Protein AF-A0A1M2W7U7-F1 (afdb_monomer_lite)

Foldseek 3Di:
DPDDDPPPPDQDPVRVVVVVVVVVLVVVLVVLVVVLVVLVCQCCDPVHVNQPFVLVLVLLLLVLLLVVLVVCCVVPVVPNFFPDAADPVCLVVPQLVVLLVVLVVVLVVSVCCVVPPPVVVVVVVVVVVVVVVCVVVPDPDDPVVVVVVVVVVVVVVVVVVVVVVVVQVPSPNRNVALSSSSNSRSVSSSVSSVVSSCVPVPVVCNCPDPCNPDPVSVVVSVCSSNVSSVSVSVSSNSVD

Structure (mmCIF, N/CA/C/O backbone):
data_AF-A0A1M2W7U7-F1
#
_entry.id   AF-A0A1M2W7U7-F1
#
loop_
_atom_site.group_PDB
_atom_site.id
_atom_site.type_symbol
_atom_site.label_atom_id
_atom_site.label_alt_id
_atom_site.label_comp_id
_atom_site.label_asym_id
_atom_site.label_entity_id
_atom_site.label_seq_id
_atom_site.pdbx_PDB_ins_code
_atom_site.Cartn_x
_atom_site.Cartn_y
_atom_site.Cartn_z
_atom_site.occupancy
_atom_site.B_iso_or_equiv
_atom_site.auth_seq_id
_atom_site.auth_comp_id
_atom_site.auth_asym_id
_atom_site.auth_atom_id
_atom_site.pdbx_PDB_model_num
ATOM 1 N N . MET A 1 1 ? 43.246 34.350 1.076 1.00 44.69 1 MET A N 1
ATOM 2 C CA . MET A 1 1 ? 42.164 35.138 0.454 1.00 44.69 1 MET A CA 1
ATOM 3 C C . MET A 1 1 ? 41.636 34.295 -0.693 1.00 44.69 1 MET A C 1
ATOM 5 O O . MET A 1 1 ? 41.884 34.607 -1.843 1.00 44.69 1 MET A O 1
ATOM 9 N N . ASP A 1 2 ? 41.041 33.159 -0.329 1.00 46.25 2 ASP A N 1
ATOM 10 C CA . ASP A 1 2 ? 40.578 32.088 -1.234 1.00 46.25 2 ASP A CA 1
ATOM 11 C C . ASP A 1 2 ? 39.055 31.902 -1.066 1.00 46.25 2 ASP A C 1
ATOM 13 O O . ASP A 1 2 ? 38.482 30.840 -1.284 1.00 46.25 2 ASP A O 1
ATOM 17 N N . ASP A 1 3 ? 38.407 32.980 -0.623 1.00 54.56 3 ASP A N 1
ATOM 18 C CA . ASP A 1 3 ? 36.970 33.112 -0.480 1.00 54.56 3 ASP A CA 1
ATOM 19 C C . ASP A 1 3 ? 36.504 34.049 -1.588 1.00 54.56 3 ASP A C 1
ATOM 21 O O . ASP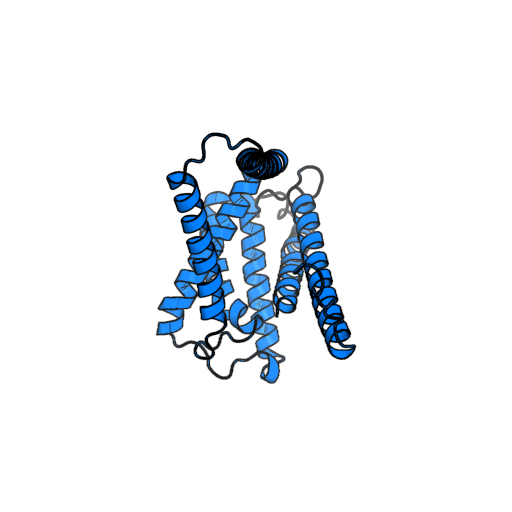 A 1 3 ? 36.860 35.225 -1.546 1.00 54.56 3 ASP A O 1
ATOM 25 N N . LEU A 1 4 ? 35.741 33.519 -2.553 1.00 55.00 4 LEU A N 1
ATOM 26 C CA . LEU A 1 4 ? 34.780 34.193 -3.454 1.00 55.00 4 LEU A CA 1
ATOM 27 C C . LEU A 1 4 ? 34.898 33.697 -4.899 1.00 55.00 4 LEU A C 1
ATOM 29 O O . LEU A 1 4 ? 35.350 34.425 -5.767 1.00 55.00 4 LEU A O 1
ATOM 33 N N . GLU A 1 5 ? 34.400 32.492 -5.175 1.00 49.75 5 GLU A N 1
ATOM 34 C CA . GLU A 1 5 ? 33.677 32.228 -6.431 1.00 49.75 5 GLU A CA 1
ATOM 35 C C . GLU A 1 5 ? 32.867 30.928 -6.320 1.00 49.75 5 GLU A C 1
ATOM 37 O O . GLU A 1 5 ? 33.002 29.975 -7.082 1.00 49.75 5 GLU A O 1
ATOM 42 N N . HIS A 1 6 ? 31.948 30.886 -5.349 1.00 52.34 6 HIS A N 1
ATOM 43 C CA . HIS A 1 6 ? 30.763 30.042 -5.503 1.00 52.34 6 HIS A CA 1
ATOM 44 C C . HIS A 1 6 ? 29.913 30.668 -6.615 1.00 52.34 6 HIS A C 1
ATOM 46 O O . HIS A 1 6 ? 28.976 31.420 -6.345 1.00 52.34 6 HIS A O 1
ATOM 52 N N . ALA A 1 7 ? 30.294 30.431 -7.872 1.00 54.41 7 ALA A N 1
ATOM 53 C CA . ALA A 1 7 ? 29.552 30.887 -9.034 1.00 54.41 7 ALA A CA 1
ATOM 54 C C . ALA A 1 7 ? 28.114 30.369 -8.914 1.00 54.41 7 ALA A C 1
ATOM 56 O O . ALA A 1 7 ? 27.855 29.166 -8.979 1.00 54.41 7 ALA A O 1
ATOM 57 N N . VAL A 1 8 ? 27.178 31.286 -8.668 1.00 55.00 8 VAL A N 1
ATOM 58 C CA . VAL A 1 8 ? 25.753 30.983 -8.559 1.00 55.00 8 VAL A CA 1
ATOM 59 C C . VAL A 1 8 ? 25.329 30.349 -9.878 1.00 55.00 8 VAL A C 1
ATOM 61 O O . VAL A 1 8 ? 25.245 31.023 -10.902 1.00 55.00 8 VAL A O 1
ATOM 64 N N . HIS A 1 9 ? 25.092 29.038 -9.871 1.00 73.88 9 HIS A N 1
ATOM 65 C CA . HIS A 1 9 ? 24.635 28.317 -11.051 1.00 73.88 9 HIS A CA 1
ATOM 66 C C . HIS A 1 9 ? 23.220 28.792 -11.414 1.00 73.88 9 HIS A C 1
ATOM 68 O O . HIS A 1 9 ? 22.218 28.333 -10.855 1.00 73.88 9 HIS A O 1
ATOM 74 N N . ILE A 1 10 ? 23.117 29.735 -12.352 1.00 69.88 10 ILE A N 1
ATOM 75 C CA . ILE A 1 10 ? 21.832 30.226 -12.850 1.00 69.88 10 ILE A CA 1
ATOM 76 C C . ILE A 1 10 ? 21.278 29.193 -13.833 1.00 69.88 10 ILE A C 1
ATOM 78 O O . ILE A 1 10 ? 21.700 29.121 -14.984 1.00 69.88 10 ILE A O 1
ATOM 82 N N . ALA A 1 11 ? 20.311 28.393 -13.372 1.00 70.56 11 ALA A N 1
ATOM 83 C CA . ALA A 1 11 ? 19.656 27.380 -14.198 1.00 70.56 11 ALA A CA 1
ATOM 84 C C . ALA A 1 11 ? 19.085 27.990 -15.493 1.00 70.56 11 ALA A C 1
ATOM 86 O O . ALA A 1 11 ? 18.389 29.016 -15.461 1.00 70.56 11 ALA A O 1
ATOM 87 N N . SER A 1 12 ? 19.347 27.337 -16.628 1.00 82.44 12 SER A N 1
ATOM 88 C CA . SER A 1 12 ? 18.854 27.779 -17.941 1.00 82.44 12 SER A CA 1
ATOM 89 C C . SER A 1 12 ? 17.316 27.759 -18.005 1.00 82.44 12 SER A C 1
ATOM 91 O O . SER A 1 12 ? 16.659 27.056 -17.239 1.00 82.44 12 SER A O 1
ATOM 93 N N . LEU A 1 13 ? 16.694 28.497 -18.934 1.00 78.62 13 LEU A N 1
ATOM 94 C CA . LEU A 1 13 ? 15.225 28.500 -19.094 1.00 78.62 13 LEU A CA 1
ATOM 95 C C . LEU A 1 13 ? 14.649 27.097 -19.356 1.00 78.62 13 LEU A C 1
ATOM 97 O O . LEU A 1 13 ? 13.592 26.750 -18.827 1.00 78.62 13 LEU A O 1
ATOM 101 N N . ALA A 1 14 ? 15.356 26.272 -20.132 1.00 80.81 14 ALA A N 1
ATOM 102 C CA . ALA A 1 14 ? 14.969 24.887 -20.393 1.00 80.81 14 ALA A CA 1
ATOM 103 C C . ALA A 1 14 ? 15.037 24.025 -19.122 1.00 80.81 14 ALA A C 1
ATOM 105 O O . ALA A 1 14 ? 14.162 23.194 -18.873 1.00 80.81 14 ALA A O 1
ATOM 106 N N . GLU A 1 15 ? 16.048 24.259 -18.291 1.00 72.38 15 GLU A N 1
ATOM 107 C CA . GLU A 1 15 ? 16.248 23.567 -17.025 1.00 72.38 15 GLU A CA 1
ATOM 108 C C . GLU A 1 15 ? 15.221 24.002 -15.977 1.00 72.38 15 GLU A C 1
ATOM 110 O O . GLU A 1 15 ? 14.587 23.150 -15.363 1.00 72.38 15 GLU A O 1
ATOM 115 N N . LYS A 1 16 ? 14.926 25.304 -15.871 1.00 73.56 16 LYS A N 1
ATOM 116 C CA . LYS A 1 16 ? 13.822 25.836 -15.055 1.00 73.56 16 LYS A CA 1
ATOM 117 C C . LYS A 1 16 ? 12.477 25.250 -15.474 1.00 73.56 16 LYS A C 1
ATOM 119 O O . LYS A 1 16 ? 11.717 24.821 -14.614 1.00 73.56 16 LYS A O 1
ATOM 124 N N . LYS A 1 17 ? 12.195 25.163 -16.780 1.00 74.44 17 LYS A N 1
ATOM 125 C CA . LYS A 1 17 ? 10.965 24.545 -17.300 1.00 74.44 17 LYS A CA 1
ATOM 126 C C . LYS A 1 17 ? 10.893 23.060 -16.933 1.00 74.44 17 LYS A C 1
ATOM 128 O O . LYS A 1 17 ? 9.859 22.607 -16.455 1.00 74.44 17 LYS A O 1
ATOM 133 N N . ARG A 1 18 ? 11.988 22.309 -17.090 1.00 73.50 18 ARG A N 1
ATOM 134 C CA . ARG A 1 18 ? 12.065 20.890 -16.698 1.00 73.50 18 ARG A CA 1
ATOM 135 C C . ARG A 1 18 ? 11.867 20.701 -15.190 1.00 73.50 18 ARG A C 1
ATOM 137 O O . ARG A 1 18 ? 11.102 19.831 -14.788 1.00 73.50 18 ARG A O 1
ATOM 144 N N . LEU A 1 19 ? 12.530 21.512 -14.367 1.00 69.00 19 LEU A N 1
ATOM 145 C CA . LEU A 1 19 ? 12.411 21.485 -12.907 1.00 69.00 19 LEU A CA 1
ATOM 146 C C . LEU A 1 19 ? 11.000 21.858 -12.452 1.00 69.00 19 LEU A C 1
ATOM 148 O O . LEU A 1 19 ? 10.466 21.210 -11.560 1.00 69.00 19 LEU A O 1
ATOM 152 N N . TRP A 1 20 ? 10.374 22.847 -13.092 1.00 72.75 20 TRP A N 1
ATOM 153 C CA . TRP A 1 20 ? 8.998 23.245 -12.806 1.00 72.75 20 TRP A CA 1
ATOM 154 C C . TRP A 1 20 ? 8.011 22.118 -13.114 1.00 72.75 20 TRP A C 1
ATOM 156 O O . TRP A 1 20 ? 7.211 21.775 -12.253 1.00 72.75 20 TRP A O 1
ATOM 166 N N . TRP A 1 21 ? 8.122 21.469 -14.280 1.00 71.38 21 TRP A N 1
ATOM 167 C CA . TRP A 1 21 ? 7.291 20.306 -14.616 1.00 71.38 21 TRP A CA 1
ATOM 168 C C . TRP A 1 21 ? 7.512 19.133 -13.662 1.00 71.38 21 TRP A C 1
ATOM 170 O O . TRP A 1 21 ? 6.546 18.525 -13.212 1.00 71.38 21 TRP A O 1
ATOM 180 N N . ARG A 1 22 ? 8.767 18.852 -13.292 1.00 64.06 22 ARG A N 1
ATOM 181 C CA . ARG A 1 22 ? 9.095 17.827 -12.293 1.00 64.06 22 ARG A CA 1
ATOM 182 C C . ARG A 1 22 ? 8.476 18.148 -10.930 1.00 64.06 22 ARG A C 1
ATOM 184 O O . ARG A 1 22 ? 7.887 17.275 -10.309 1.00 64.06 22 ARG A O 1
ATOM 191 N N . ASN A 1 23 ? 8.574 19.394 -10.473 1.00 59.38 23 ASN A N 1
ATOM 192 C CA . ASN A 1 23 ? 8.025 19.821 -9.186 1.00 59.38 23 ASN A CA 1
ATOM 193 C C . ASN A 1 23 ? 6.489 19.867 -9.200 1.00 59.38 23 ASN A C 1
ATOM 195 O O . ASN A 1 23 ? 5.863 19.520 -8.206 1.00 59.38 23 ASN A O 1
ATOM 199 N N . ALA A 1 24 ? 5.873 20.243 -10.322 1.00 67.75 24 ALA A N 1
ATOM 200 C CA . ALA A 1 24 ? 4.428 20.167 -10.509 1.00 67.75 24 ALA A CA 1
ATOM 201 C C . ALA A 1 24 ? 3.930 18.713 -10.445 1.00 67.75 24 ALA A C 1
ATOM 203 O O . ALA A 1 24 ? 2.917 18.447 -9.801 1.00 67.75 24 ALA A O 1
ATOM 204 N N . LEU A 1 25 ? 4.674 17.769 -11.033 1.00 65.56 25 LEU A N 1
ATOM 205 C CA . LEU A 1 25 ? 4.392 16.333 -10.946 1.00 65.56 25 LEU A CA 1
ATOM 206 C C . LEU A 1 25 ? 4.502 15.823 -9.498 1.00 65.56 25 LEU A C 1
ATOM 208 O O . LEU A 1 25 ? 3.596 15.157 -9.008 1.00 65.56 25 LEU A O 1
ATOM 212 N N . ILE A 1 26 ? 5.564 16.213 -8.783 1.00 63.94 26 ILE A N 1
ATOM 213 C CA . ILE A 1 26 ? 5.756 15.889 -7.359 1.00 63.94 26 ILE A CA 1
ATOM 214 C C . ILE A 1 26 ? 4.617 16.463 -6.502 1.00 63.94 26 ILE A C 1
ATOM 216 O O . ILE A 1 26 ? 4.073 15.767 -5.652 1.00 63.94 26 ILE A O 1
ATOM 220 N N . ASN A 1 27 ? 4.189 17.702 -6.744 1.00 62.62 27 ASN A N 1
ATOM 221 C CA . ASN A 1 27 ? 3.055 18.290 -6.023 1.00 62.62 27 ASN A CA 1
ATOM 222 C C . ASN A 1 27 ? 1.725 17.586 -6.342 1.00 62.62 27 ASN A C 1
ATOM 224 O O . ASN A 1 27 ? 0.879 17.441 -5.461 1.00 62.62 27 ASN A O 1
ATOM 228 N N . CYS A 1 28 ? 1.548 17.102 -7.573 1.00 65.69 28 CYS A N 1
ATOM 229 C CA . CYS A 1 28 ? 0.397 16.284 -7.947 1.00 65.69 28 CYS A CA 1
ATOM 230 C C . CYS A 1 28 ? 0.401 14.930 -7.208 1.00 65.69 28 CYS A C 1
ATOM 232 O O . CYS A 1 28 ? -0.637 14.500 -6.708 1.00 65.69 28 CYS A O 1
ATOM 234 N N . LEU A 1 29 ? 1.574 14.311 -7.037 1.00 65.44 29 LEU A N 1
ATOM 235 C CA . LEU A 1 29 ? 1.753 13.104 -6.221 1.00 65.44 29 LEU A CA 1
ATOM 236 C C . LEU A 1 29 ? 1.372 13.335 -4.750 1.00 65.44 29 LEU A C 1
ATOM 238 O O . LEU A 1 29 ? 0.660 12.519 -4.159 1.00 65.44 29 LEU A O 1
ATOM 242 N N . PHE A 1 30 ? 1.786 14.467 -4.168 1.00 68.69 30 PHE A N 1
ATOM 243 C CA . PHE A 1 30 ? 1.415 14.832 -2.796 1.00 68.69 30 PHE A CA 1
ATOM 244 C C . PHE A 1 30 ? -0.096 14.997 -2.622 1.00 68.69 30 PHE A C 1
ATOM 246 O O . PHE A 1 30 ? -0.633 14.573 -1.602 1.00 68.69 30 PHE A O 1
ATOM 253 N N . PHE A 1 31 ? -0.799 15.535 -3.620 1.00 74.62 31 PHE A N 1
ATOM 254 C CA . PHE A 1 31 ? -2.254 15.677 -3.571 1.00 74.62 31 PHE A CA 1
ATOM 255 C C . PHE A 1 31 ? -2.969 14.324 -3.415 1.00 74.62 31 PHE A C 1
ATOM 257 O O . PHE A 1 31 ? -3.817 14.177 -2.531 1.00 74.62 31 PHE A O 1
ATOM 264 N N . PHE A 1 32 ? -2.591 13.307 -4.201 1.00 73.62 32 PHE A N 1
ATOM 265 C CA . PHE A 1 32 ? -3.160 11.959 -4.066 1.00 73.62 32 PHE A CA 1
ATOM 266 C C . PHE A 1 32 ? -2.811 11.315 -2.720 1.00 73.62 32 PHE A C 1
ATOM 268 O O . PHE A 1 32 ? -3.680 10.719 -2.081 1.00 73.62 32 PHE A O 1
ATOM 275 N N . ALA A 1 33 ? -1.576 11.491 -2.244 1.00 69.25 33 ALA A N 1
ATOM 276 C CA . ALA A 1 33 ? -1.154 10.992 -0.937 1.00 69.25 33 ALA A CA 1
ATOM 277 C C . ALA A 1 33 ? -1.940 11.639 0.222 1.00 69.25 33 ALA A C 1
ATOM 279 O O . ALA A 1 33 ? -2.344 10.953 1.168 1.00 69.25 33 ALA A O 1
ATOM 280 N N . THR A 1 34 ? -2.217 12.946 0.146 1.00 69.69 34 THR A N 1
ATOM 281 C CA . THR A 1 34 ? -3.051 13.655 1.126 1.00 69.69 34 THR A CA 1
ATOM 282 C C . THR A 1 34 ? -4.491 13.151 1.097 1.00 69.69 34 THR A C 1
ATOM 284 O O . THR A 1 34 ? -5.048 12.881 2.161 1.00 69.69 34 THR A O 1
ATOM 287 N N . LEU A 1 35 ? -5.083 12.951 -0.086 1.00 77.50 35 LEU A N 1
ATOM 288 C CA . LEU A 1 35 ? -6.437 12.400 -0.209 1.00 77.50 35 LEU A CA 1
ATOM 289 C C . LEU A 1 35 ? -6.548 10.998 0.397 1.00 77.50 35 LEU A C 1
ATOM 291 O O . LEU A 1 35 ? -7.481 10.737 1.153 1.00 77.50 35 LEU A O 1
ATOM 295 N N . ILE A 1 36 ? -5.578 10.119 0.128 1.00 79.69 36 ILE A N 1
ATOM 296 C CA . ILE A 1 36 ? -5.529 8.771 0.714 1.00 79.69 36 ILE A CA 1
ATOM 297 C C . ILE A 1 36 ? -5.403 8.847 2.242 1.00 79.69 36 ILE A C 1
ATOM 299 O O . ILE A 1 36 ? -6.072 8.102 2.954 1.00 79.69 36 ILE A O 1
ATOM 303 N N . SER A 1 37 ? -4.602 9.777 2.764 1.00 75.38 37 SER A N 1
ATOM 304 C CA . SER A 1 37 ? -4.429 9.959 4.212 1.00 75.38 37 SER A CA 1
ATOM 305 C C . SER A 1 37 ? -5.714 10.439 4.900 1.00 75.38 37 SER A C 1
ATOM 307 O O . SER A 1 37 ? -6.087 9.918 5.954 1.00 75.38 37 SER A O 1
ATOM 309 N N . VAL A 1 38 ? -6.422 11.397 4.293 1.00 77.94 38 VAL A N 1
ATOM 310 C CA . VAL A 1 38 ? -7.727 11.878 4.779 1.00 77.94 38 VAL A CA 1
ATOM 311 C C . VAL A 1 38 ? -8.771 10.765 4.705 1.00 77.94 38 VAL A C 1
ATOM 313 O O . VAL A 1 38 ? -9.488 10.542 5.681 1.00 77.94 38 VAL A O 1
ATOM 316 N N . TYR A 1 39 ? -8.810 10.025 3.593 1.00 86.31 39 TYR A N 1
ATOM 317 C CA . TYR A 1 39 ? -9.675 8.859 3.431 1.00 86.31 39 TYR A CA 1
ATOM 318 C C . TYR A 1 39 ? -9.422 7.819 4.524 1.00 86.31 39 TYR A C 1
ATOM 320 O O . TYR A 1 39 ? -10.372 7.405 5.176 1.00 86.31 39 TYR A O 1
ATOM 328 N N . ASN A 1 40 ? -8.168 7.441 4.785 1.00 81.19 40 ASN A N 1
ATOM 329 C CA . ASN A 1 40 ? -7.841 6.444 5.807 1.00 81.19 40 ASN A CA 1
ATOM 330 C C . ASN A 1 40 ? -8.352 6.878 7.186 1.00 81.19 40 ASN A C 1
ATOM 332 O O . ASN A 1 40 ? -8.982 6.092 7.894 1.00 81.19 40 ASN A O 1
ATOM 336 N N . LYS A 1 41 ? -8.146 8.148 7.557 1.00 77.31 41 LYS A N 1
ATOM 337 C CA . LYS A 1 41 ? -8.656 8.677 8.828 1.00 77.31 41 LYS A CA 1
ATOM 338 C C . LYS A 1 41 ? -10.184 8.618 8.892 1.00 77.31 41 LYS A C 1
ATOM 340 O O . LYS A 1 41 ? -10.726 8.215 9.914 1.00 77.31 41 LYS A O 1
ATOM 345 N N . TRP A 1 42 ? -10.871 8.992 7.816 1.00 86.31 42 TRP A N 1
ATOM 346 C CA . TRP A 1 42 ? -12.333 8.974 7.744 1.00 86.31 42 TRP A CA 1
ATOM 347 C C . TRP A 1 42 ? -12.916 7.546 7.730 1.00 86.31 42 TRP A C 1
ATOM 349 O O . TRP A 1 42 ? -13.888 7.264 8.427 1.00 86.31 42 TRP A O 1
ATOM 359 N N . MET A 1 43 ? -12.294 6.631 6.983 1.00 88.25 43 MET A N 1
ATOM 360 C CA . MET A 1 43 ? -12.713 5.238 6.808 1.00 88.25 43 MET A CA 1
ATOM 361 C C . MET A 1 43 ? -12.635 4.452 8.119 1.00 88.25 43 MET A C 1
ATOM 363 O O . MET A 1 43 ? -13.540 3.682 8.434 1.00 88.25 43 MET A O 1
ATOM 367 N N . PHE A 1 44 ? -11.558 4.649 8.884 1.00 85.31 44 PHE A N 1
ATOM 368 C CA . PHE A 1 44 ? -11.255 3.847 10.072 1.00 85.31 44 PHE A CA 1
ATOM 369 C C . PHE A 1 44 ? -11.652 4.518 11.396 1.00 85.31 44 PHE A C 1
ATOM 371 O O . PHE A 1 44 ? -11.667 3.856 12.431 1.00 85.31 44 PHE A O 1
ATOM 378 N N . SER A 1 45 ? -11.982 5.815 11.396 1.00 79.31 45 SER A N 1
ATOM 379 C CA . SER A 1 45 ? -12.415 6.517 12.611 1.00 79.31 45 SER A CA 1
ATOM 380 C C . SER A 1 45 ? -13.825 6.083 13.038 1.00 79.31 45 SER A C 1
ATOM 382 O O . SER A 1 45 ? -14.743 6.170 12.218 1.00 79.31 45 SER A O 1
ATOM 384 N N . PRO A 1 46 ? -14.038 5.703 14.317 1.00 79.81 46 PRO A N 1
ATOM 385 C CA . PRO A 1 46 ? -15.367 5.398 14.857 1.00 79.81 46 PRO A CA 1
ATOM 386 C C . PRO A 1 46 ? -16.353 6.573 14.803 1.00 79.81 46 PRO A C 1
ATOM 388 O O . PRO A 1 46 ? -17.557 6.357 14.818 1.00 79.81 46 PRO A O 1
ATOM 391 N N . GLU A 1 47 ? -15.850 7.810 14.740 1.00 80.38 47 GLU A N 1
ATOM 392 C CA . GLU A 1 47 ? -16.667 9.031 14.648 1.00 80.38 47 GLU A CA 1
ATOM 393 C C . GLU A 1 47 ? -17.197 9.286 13.227 1.00 80.38 47 GLU A C 1
ATOM 395 O O . GLU A 1 47 ? -18.023 10.172 13.022 1.00 80.38 47 GLU A O 1
ATOM 400 N N . HIS A 1 48 ? -16.703 8.537 12.238 1.00 86.12 48 HIS A N 1
ATOM 401 C CA . HIS A 1 48 ? -17.037 8.694 10.826 1.00 86.12 48 HIS A CA 1
ATOM 402 C C . HIS A 1 48 ? -17.570 7.375 10.259 1.00 86.12 48 HIS A C 1
ATOM 404 O O . HIS A 1 48 ? -18.661 6.947 10.628 1.00 86.12 48 HIS A O 1
ATOM 410 N N . TYR A 1 49 ? -16.842 6.730 9.340 1.00 89.69 49 TYR A N 1
ATOM 411 C CA . TYR A 1 49 ? -17.308 5.487 8.731 1.00 89.69 49 TYR A CA 1
ATOM 412 C C . TYR A 1 49 ? -17.066 4.267 9.624 1.00 89.69 49 TYR A C 1
ATOM 414 O O . TYR A 1 49 ? -17.886 3.356 9.651 1.00 89.69 49 TYR A O 1
ATOM 422 N N . GLY A 1 50 ? -15.965 4.253 10.379 1.00 86.00 50 GLY A N 1
ATOM 423 C CA . GLY A 1 50 ? -15.707 3.253 11.417 1.00 86.00 50 GLY A CA 1
ATOM 424 C C . GLY A 1 50 ? -15.536 1.817 10.920 1.00 86.00 50 GLY A C 1
ATOM 425 O O . GLY A 1 50 ? -15.818 0.881 11.669 1.00 86.00 50 GLY A O 1
ATOM 426 N N . PHE A 1 51 ? -15.089 1.603 9.680 1.00 89.56 51 PHE A N 1
ATOM 427 C CA . PHE A 1 51 ? -14.853 0.254 9.168 1.00 89.56 51 PHE A CA 1
ATOM 428 C C . PHE A 1 51 ? -13.665 -0.389 9.909 1.00 89.56 51 PHE A C 1
ATOM 430 O O . PHE A 1 51 ? -12.569 0.154 9.882 1.00 89.56 51 PHE A O 1
ATOM 437 N N . PRO A 1 52 ? -13.804 -1.546 10.573 1.00 85.56 52 PRO A N 1
ATOM 438 C CA . PRO A 1 52 ? -12.812 -1.996 11.559 1.00 85.56 52 PRO A CA 1
ATOM 439 C C . PRO A 1 52 ? -11.604 -2.759 10.977 1.00 85.56 52 PRO A C 1
ATOM 441 O O . PRO A 1 52 ? -10.738 -3.211 11.739 1.00 85.56 52 PRO A O 1
ATOM 444 N N . SER A 1 53 ? -11.542 -2.937 9.653 1.00 89.62 53 SER A N 1
ATOM 445 C CA . SER A 1 53 ? -10.689 -3.947 9.002 1.00 89.62 53 SER A CA 1
ATOM 446 C C . SER A 1 53 ? -9.755 -3.353 7.937 1.00 89.62 53 SER A C 1
ATOM 448 O O . SER A 1 53 ? -9.994 -3.515 6.740 1.00 89.62 53 SER A O 1
ATOM 450 N N . PRO A 1 54 ? -8.684 -2.643 8.340 1.00 86.62 54 PRO A N 1
ATOM 451 C CA . PRO A 1 54 ? -7.782 -1.949 7.418 1.00 86.62 54 PRO A CA 1
ATOM 452 C C . PRO A 1 54 ? -6.981 -2.878 6.495 1.00 86.62 54 PRO A C 1
ATOM 454 O O . PRO A 1 54 ? -6.676 -2.498 5.361 1.00 86.62 54 PRO A O 1
ATOM 457 N N . LEU A 1 55 ? -6.670 -4.110 6.918 1.00 88.62 55 LEU A N 1
ATOM 458 C CA . LEU A 1 55 ? -5.964 -5.073 6.062 1.00 88.62 55 LEU A CA 1
ATOM 459 C C . LEU A 1 55 ? -6.886 -5.597 4.965 1.00 88.62 55 LEU A C 1
ATOM 461 O O . LEU A 1 55 ? -6.452 -5.772 3.827 1.00 88.62 55 LEU A O 1
ATOM 465 N N . PHE A 1 56 ? -8.166 -5.785 5.286 1.00 91.56 56 PHE A N 1
ATOM 466 C CA . PHE A 1 56 ? -9.193 -6.129 4.311 1.00 91.56 56 PHE A CA 1
ATOM 467 C C . PHE A 1 56 ? -9.338 -5.032 3.254 1.00 91.56 56 PHE A C 1
ATOM 469 O O . PHE A 1 56 ? -9.241 -5.324 2.065 1.00 91.56 56 PHE A O 1
ATOM 476 N N . VAL A 1 57 ? -9.466 -3.766 3.674 1.00 92.06 57 VAL A N 1
ATOM 477 C CA . VAL A 1 57 ? -9.503 -2.615 2.750 1.00 92.06 57 VAL A CA 1
ATOM 478 C C . VAL A 1 57 ? -8.287 -2.627 1.820 1.00 92.06 57 VAL A C 1
ATOM 480 O O . VAL A 1 57 ? -8.424 -2.575 0.599 1.00 92.06 57 VAL A O 1
ATOM 483 N N . THR A 1 58 ? -7.091 -2.781 2.388 1.00 89.94 58 THR A N 1
ATOM 484 C CA . THR A 1 58 ? -5.843 -2.781 1.615 1.00 89.94 58 THR A CA 1
ATOM 485 C C . THR A 1 58 ? -5.743 -3.969 0.654 1.00 89.94 58 THR A C 1
ATOM 487 O O . THR A 1 58 ? -5.237 -3.826 -0.458 1.00 89.94 58 THR A O 1
ATOM 490 N N . THR A 1 59 ? -6.283 -5.129 1.032 1.00 92.81 59 THR A N 1
ATOM 491 C CA . THR A 1 59 ? -6.383 -6.301 0.149 1.00 92.81 59 THR A CA 1
ATOM 492 C C . THR A 1 59 ? -7.247 -5.989 -1.072 1.00 92.81 59 THR A C 1
ATOM 494 O O . THR A 1 59 ? -6.838 -6.272 -2.198 1.00 92.81 59 THR A O 1
ATOM 497 N N . ILE A 1 60 ? -8.413 -5.361 -0.877 1.00 94.31 60 ILE A N 1
ATOM 498 C CA . ILE A 1 60 ? -9.287 -4.941 -1.983 1.00 94.31 60 ILE A CA 1
ATOM 499 C C . ILE A 1 60 ? -8.568 -3.942 -2.894 1.00 94.31 60 ILE A C 1
ATOM 501 O O . ILE A 1 60 ? -8.629 -4.086 -4.115 1.00 94.31 60 ILE A O 1
ATOM 505 N N . HIS A 1 61 ? -7.818 -2.989 -2.333 1.00 93.44 61 HIS A N 1
ATOM 506 C CA . HIS A 1 61 ? -7.040 -2.037 -3.129 1.00 93.44 61 HIS A CA 1
ATOM 507 C C . HIS A 1 61 ? -6.031 -2.730 -4.055 1.00 93.44 61 HIS A C 1
ATOM 509 O O . HIS A 1 61 ? -5.966 -2.372 -5.230 1.00 93.44 61 HIS A O 1
ATOM 515 N N . MET A 1 62 ? -5.312 -3.758 -3.582 1.00 93.38 62 MET A N 1
ATOM 516 C CA . MET A 1 62 ? -4.368 -4.508 -4.427 1.00 93.38 62 MET A CA 1
ATOM 517 C C . MET A 1 62 ? -5.063 -5.155 -5.631 1.00 93.38 62 MET A C 1
ATOM 519 O O . MET A 1 62 ? -4.541 -5.121 -6.746 1.00 93.38 62 MET A O 1
ATOM 523 N N . TRP A 1 63 ? -6.268 -5.696 -5.434 1.00 95.06 63 TRP A N 1
ATOM 524 C CA . TRP A 1 63 ? -7.058 -6.280 -6.519 1.00 95.06 63 TRP A CA 1
ATOM 525 C C . TRP A 1 63 ? -7.603 -5.228 -7.483 1.00 95.06 63 TRP A C 1
ATOM 527 O O . TRP A 1 63 ? -7.529 -5.422 -8.695 1.00 95.06 63 TRP A O 1
ATOM 537 N N . VAL A 1 64 ? -8.087 -4.091 -6.979 1.00 94.94 64 VAL A N 1
ATOM 538 C CA . VAL A 1 64 ? -8.514 -2.963 -7.822 1.00 94.94 64 VAL A CA 1
ATOM 539 C C . VAL A 1 64 ? -7.351 -2.472 -8.682 1.00 94.94 64 VAL A C 1
ATOM 541 O O . VAL A 1 64 ? -7.490 -2.340 -9.896 1.00 94.94 64 VAL A O 1
ATOM 544 N N . GLN A 1 65 ? -6.180 -2.277 -8.081 1.00 92.56 65 GLN A N 1
ATOM 545 C CA . GLN A 1 65 ? -4.968 -1.858 -8.778 1.00 92.56 65 GLN A CA 1
ATOM 546 C C . GLN A 1 65 ? -4.523 -2.876 -9.836 1.00 92.56 65 GLN A C 1
ATOM 548 O O . GLN A 1 65 ? -4.159 -2.482 -10.945 1.00 92.56 65 GLN A O 1
ATOM 553 N N . PHE A 1 66 ? -4.600 -4.176 -9.538 1.00 93.75 66 PHE A N 1
ATOM 554 C CA . PHE A 1 66 ? -4.344 -5.234 -10.514 1.00 93.75 66 PHE A CA 1
ATOM 555 C C . PHE A 1 66 ? -5.310 -5.164 -11.705 1.00 93.75 66 PHE A C 1
ATOM 557 O O . PHE A 1 66 ? -4.868 -5.207 -12.853 1.00 93.75 66 PHE A O 1
ATOM 564 N N . LEU A 1 67 ? -6.614 -5.024 -11.450 1.00 94.81 67 LEU A N 1
ATOM 565 C CA . LEU A 1 67 ? -7.637 -4.965 -12.496 1.00 94.81 67 LEU A CA 1
ATOM 566 C C . LEU A 1 67 ? -7.483 -3.721 -13.376 1.00 94.81 67 LEU A C 1
ATOM 568 O O . LEU A 1 67 ? -7.566 -3.825 -14.598 1.00 94.81 67 LEU A O 1
ATOM 572 N N . LEU A 1 68 ? -7.201 -2.561 -12.781 1.00 92.94 68 LEU A N 1
ATOM 573 C CA . LEU A 1 68 ? -6.932 -1.327 -13.522 1.00 92.94 68 LEU A CA 1
ATOM 574 C C . LEU A 1 68 ? -5.645 -1.433 -14.347 1.00 92.94 68 LEU A C 1
ATOM 576 O O . LEU A 1 68 ? -5.631 -1.038 -15.512 1.00 92.94 68 LEU A O 1
ATOM 580 N N . ALA A 1 69 ? -4.588 -2.032 -13.792 1.00 89.25 69 ALA A N 1
ATOM 581 C CA . ALA A 1 69 ? -3.350 -2.302 -14.519 1.00 89.25 69 ALA A CA 1
ATOM 582 C C . ALA A 1 69 ? -3.574 -3.263 -15.699 1.00 89.25 69 ALA A C 1
ATOM 584 O O . ALA A 1 69 ? -3.054 -3.039 -16.794 1.00 89.25 69 ALA A O 1
ATOM 585 N N . ALA A 1 70 ? -4.368 -4.318 -15.500 1.00 90.25 70 ALA A N 1
ATOM 586 C CA . ALA A 1 70 ? -4.744 -5.269 -16.541 1.00 90.25 70 ALA A CA 1
ATOM 587 C C . ALA A 1 70 ? -5.569 -4.598 -17.646 1.00 90.25 70 ALA A C 1
ATOM 589 O O . ALA A 1 70 ? -5.256 -4.758 -18.826 1.00 90.25 70 ALA A O 1
ATOM 590 N N . MET A 1 71 ? -6.574 -3.807 -17.261 1.00 91.62 71 MET A N 1
ATOM 591 C CA . MET A 1 71 ? -7.419 -3.046 -18.178 1.00 91.62 71 MET A CA 1
ATOM 592 C C . MET A 1 71 ? -6.579 -2.084 -19.015 1.00 91.62 71 MET A C 1
ATOM 594 O O . MET A 1 71 ? -6.671 -2.114 -20.236 1.00 91.62 71 MET A O 1
ATOM 598 N N . LEU A 1 72 ? -5.710 -1.292 -18.384 1.00 89.88 72 LEU A N 1
ATOM 599 C CA . LEU A 1 72 ? -4.862 -0.319 -19.071 1.00 89.88 72 LEU A CA 1
ATOM 600 C C . LEU A 1 72 ? -3.899 -0.989 -20.062 1.00 89.88 72 LEU A C 1
ATOM 602 O O . LEU A 1 72 ? -3.696 -0.500 -21.171 1.00 89.88 72 LEU A O 1
ATOM 606 N N . ARG A 1 73 ? -3.341 -2.149 -19.699 1.00 87.25 73 ARG A N 1
ATOM 607 C CA . ARG A 1 73 ? -2.492 -2.948 -20.597 1.00 87.25 73 ARG A CA 1
ATOM 608 C C . ARG A 1 73 ? -3.257 -3.567 -21.765 1.00 87.25 73 ARG A C 1
ATOM 610 O O . ARG A 1 73 ? -2.646 -3.829 -22.800 1.00 87.25 73 ARG A O 1
ATOM 617 N N . TYR A 1 74 ? -4.544 -3.853 -21.585 1.00 87.44 74 TYR A N 1
ATOM 618 C CA . TYR A 1 74 ? -5.403 -4.406 -22.628 1.00 87.44 74 TYR A CA 1
ATOM 619 C C . TYR A 1 74 ? -5.904 -3.321 -23.589 1.00 87.44 74 TYR A C 1
ATOM 621 O O . TYR A 1 74 ? -5.869 -3.528 -24.797 1.00 87.44 74 TYR A O 1
ATOM 629 N N . THR A 1 75 ? -6.325 -2.163 -23.071 1.00 89.56 75 THR A N 1
ATOM 630 C CA . THR A 1 75 ? -6.874 -1.057 -23.874 1.00 89.56 75 THR A CA 1
ATOM 631 C C . THR A 1 75 ? -5.798 -0.204 -24.541 1.00 89.56 75 THR A C 1
ATOM 633 O O . THR A 1 75 ? -6.044 0.352 -25.606 1.00 89.56 75 THR A O 1
ATOM 636 N N . MET A 1 76 ? -4.604 -0.106 -23.948 1.00 85.75 76 MET A N 1
ATOM 637 C CA . MET A 1 76 ? -3.480 0.682 -24.467 1.00 85.75 76 MET A CA 1
ATOM 638 C C . MET A 1 76 ? -2.190 -0.160 -24.552 1.00 85.75 76 MET A C 1
ATOM 640 O O . MET A 1 76 ? -1.193 0.144 -23.880 1.00 85.75 76 MET A O 1
ATOM 644 N N . PRO A 1 77 ? -2.180 -1.234 -25.366 1.00 82.94 77 PRO A N 1
ATOM 645 C CA . PRO A 1 77 ? -1.068 -2.176 -25.416 1.00 82.94 77 PRO A CA 1
ATOM 646 C C . PRO A 1 77 ? 0.230 -1.525 -25.905 1.00 82.94 77 PRO A C 1
ATOM 648 O O . PRO A 1 77 ? 1.275 -1.781 -25.316 1.00 82.94 77 PRO A O 1
ATOM 651 N N . ASP A 1 78 ? 0.169 -0.619 -26.883 1.00 78.06 78 ASP A N 1
ATOM 652 C CA . ASP A 1 78 ? 1.362 0.018 -27.464 1.00 78.06 78 ASP A CA 1
ATOM 653 C C . ASP A 1 78 ? 2.141 0.883 -26.461 1.00 78.06 78 ASP A C 1
ATOM 655 O O . ASP A 1 78 ? 3.341 1.101 -26.616 1.00 78.06 78 ASP A O 1
ATOM 659 N N . ARG A 1 79 ? 1.470 1.369 -25.405 1.00 76.31 79 ARG A N 1
ATOM 660 C CA . ARG A 1 79 ? 2.071 2.232 -24.377 1.00 76.31 79 ARG A CA 1
ATOM 661 C C . ARG A 1 79 ? 2.432 1.487 -23.095 1.00 76.31 79 ARG A C 1
ATOM 663 O O . ARG A 1 79 ? 3.430 1.825 -22.462 1.00 76.31 79 ARG A O 1
ATOM 670 N N . PHE A 1 80 ? 1.627 0.502 -22.691 1.00 79.75 80 PHE A N 1
ATOM 671 C CA . PHE A 1 80 ? 1.746 -0.132 -21.371 1.00 79.75 80 PHE A CA 1
ATOM 672 C C . PHE A 1 80 ? 2.091 -1.622 -21.414 1.00 79.75 80 PHE A C 1
ATOM 674 O O . PHE A 1 80 ? 2.405 -2.204 -20.370 1.00 79.75 80 PHE A O 1
ATOM 681 N N . ARG A 1 81 ? 2.088 -2.268 -22.585 1.00 77.81 81 ARG A N 1
ATOM 682 C CA . ARG A 1 81 ? 2.534 -3.657 -22.713 1.00 77.81 81 ARG A CA 1
ATOM 683 C C . ARG A 1 81 ? 4.048 -3.679 -22.983 1.00 77.81 81 ARG A C 1
ATOM 685 O O . ARG A 1 81 ? 4.493 -3.175 -24.008 1.00 77.81 81 ARG A O 1
ATOM 692 N N . PRO A 1 82 ? 4.858 -4.236 -22.070 1.00 70.75 82 PRO A N 1
ATOM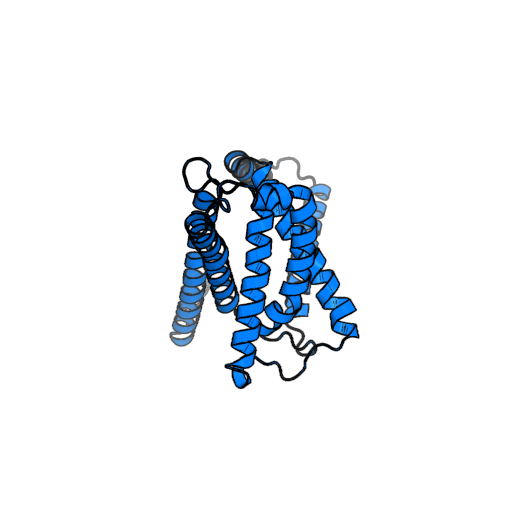 693 C CA . PRO A 1 82 ? 6.303 -4.307 -22.255 1.00 70.75 82 PRO A CA 1
ATOM 694 C C . PRO A 1 82 ? 6.650 -5.270 -23.402 1.00 70.75 82 PRO A C 1
ATOM 696 O O . PRO A 1 82 ? 5.961 -6.272 -23.601 1.00 70.75 82 PRO A O 1
ATOM 699 N N . ALA A 1 83 ? 7.736 -4.981 -24.130 1.00 68.00 83 ALA A N 1
ATOM 700 C CA . ALA A 1 83 ? 8.196 -5.783 -25.273 1.00 68.00 83 ALA A CA 1
ATOM 701 C C . ALA A 1 83 ? 8.584 -7.224 -24.893 1.00 68.00 83 ALA A C 1
ATOM 703 O O . ALA A 1 83 ? 8.523 -8.127 -25.722 1.00 68.00 83 ALA A O 1
ATOM 704 N N . GLN A 1 84 ? 8.958 -7.444 -23.632 1.00 68.69 84 GLN A N 1
ATOM 705 C CA . GLN A 1 84 ? 9.218 -8.760 -23.061 1.00 68.69 84 GLN A CA 1
ATOM 706 C C . GLN A 1 84 ? 8.422 -8.903 -21.764 1.00 68.69 84 GLN A C 1
ATOM 708 O O . GLN A 1 84 ? 8.300 -7.946 -21.000 1.00 68.69 84 GLN A O 1
ATOM 713 N N . SER A 1 85 ? 7.862 -10.084 -21.511 1.00 73.75 85 SER A N 1
ATOM 714 C CA . SER A 1 85 ? 7.258 -10.440 -20.223 1.00 73.75 85 SER A CA 1
ATOM 715 C C . SER A 1 85 ? 8.225 -11.306 -19.416 1.00 73.75 85 SER A C 1
ATOM 717 O O . SER A 1 85 ? 8.915 -12.126 -20.026 1.00 73.75 85 SER A O 1
ATOM 719 N N . PRO A 1 86 ? 8.249 -11.194 -18.077 1.00 75.50 86 PRO A N 1
ATOM 720 C CA . PRO A 1 86 ? 9.123 -12.016 -17.250 1.00 75.50 86 PRO A CA 1
ATOM 721 C C . PRO A 1 86 ? 8.884 -13.507 -17.512 1.00 75.50 86 PRO A C 1
ATOM 723 O O . PRO A 1 86 ? 7.740 -13.969 -17.580 1.00 75.50 86 PRO A O 1
ATOM 726 N N . SER A 1 87 ? 9.973 -14.266 -17.660 1.00 83.50 87 SER A N 1
ATOM 727 C CA . SER A 1 87 ? 9.900 -15.723 -17.758 1.00 83.50 87 SER A CA 1
ATOM 728 C C . SER A 1 87 ? 9.282 -16.298 -16.478 1.00 83.50 87 SER A C 1
ATOM 730 O O . SER A 1 87 ? 9.379 -15.695 -15.408 1.00 83.50 87 SER A O 1
ATOM 732 N N . ARG A 1 88 ? 8.670 -17.489 -16.538 1.00 81.56 88 ARG A N 1
ATOM 733 C CA . ARG A 1 88 ? 8.089 -18.125 -15.336 1.00 81.56 88 ARG A CA 1
ATOM 734 C C . ARG A 1 88 ? 9.117 -18.280 -14.206 1.00 81.56 88 ARG A C 1
ATOM 736 O O . ARG A 1 88 ? 8.775 -18.106 -13.040 1.00 81.56 88 ARG A O 1
ATOM 743 N N . GLY A 1 89 ? 10.373 -18.571 -14.558 1.00 81.56 89 GLY A N 1
ATOM 744 C CA . GLY A 1 89 ? 11.475 -18.686 -13.604 1.00 81.56 89 GLY A CA 1
ATOM 745 C C . GLY A 1 89 ? 11.860 -17.346 -12.975 1.00 81.56 89 GLY A C 1
ATOM 746 O O . GLY A 1 89 ? 12.054 -17.280 -11.763 1.00 81.56 89 GLY A O 1
ATOM 747 N N . ASP A 1 90 ? 11.917 -16.272 -13.764 1.00 79.25 90 ASP A N 1
ATOM 748 C CA . ASP A 1 90 ? 12.184 -14.921 -13.256 1.00 79.25 90 ASP A CA 1
ATOM 749 C C . ASP A 1 90 ? 11.038 -14.394 -12.397 1.00 79.25 90 ASP A C 1
ATOM 751 O O . ASP A 1 90 ? 11.279 -13.809 -11.344 1.00 79.25 90 ASP A O 1
ATOM 755 N N . TYR A 1 91 ? 9.794 -14.649 -12.802 1.00 82.88 91 TYR A N 1
ATOM 756 C CA . TYR A 1 91 ? 8.618 -14.292 -12.020 1.00 82.88 91 TYR A CA 1
ATOM 757 C C . TYR A 1 91 ? 8.655 -14.962 -10.643 1.00 82.88 91 TYR A C 1
ATOM 759 O O . TYR A 1 91 ? 8.522 -14.292 -9.619 1.00 82.88 91 TYR A O 1
ATOM 767 N N . LEU A 1 92 ? 8.930 -16.269 -10.600 1.00 84.69 92 LEU A N 1
ATOM 768 C CA . LEU A 1 92 ? 8.973 -17.014 -9.346 1.00 84.69 92 LEU A CA 1
ATOM 769 C C . LEU A 1 92 ? 10.175 -16.641 -8.466 1.00 84.69 92 LEU A C 1
ATOM 771 O O . LEU A 1 92 ? 10.043 -16.607 -7.249 1.00 84.69 92 LEU A O 1
ATOM 775 N N . ARG A 1 93 ? 11.344 -16.355 -9.051 1.00 76.69 93 ARG A N 1
ATOM 776 C CA . ARG A 1 93 ? 12.559 -16.020 -8.284 1.00 76.69 93 ARG A CA 1
ATOM 777 C C . ARG A 1 93 ? 12.643 -14.556 -7.864 1.00 76.69 93 ARG A C 1
ATOM 779 O O . ARG A 1 93 ? 13.346 -14.261 -6.905 1.00 76.69 93 ARG A O 1
ATOM 786 N N . LYS A 1 94 ? 11.982 -13.648 -8.585 1.00 78.06 94 LYS A N 1
ATOM 787 C CA . LYS A 1 94 ? 12.100 -12.197 -8.374 1.00 78.06 94 LYS A CA 1
ATOM 788 C C . LYS A 1 94 ? 10.765 -11.588 -7.954 1.0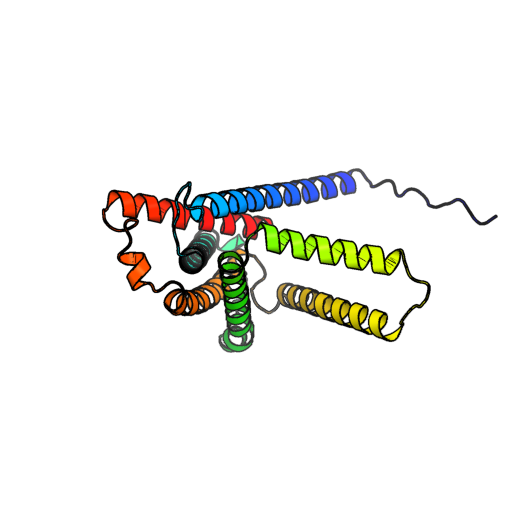0 78.06 94 LYS A C 1
ATOM 790 O O . LYS A 1 94 ? 10.671 -11.043 -6.864 1.00 78.06 94 LYS A O 1
ATOM 795 N N . ALA A 1 95 ? 9.718 -11.724 -8.768 1.00 79.75 95 ALA A N 1
ATOM 796 C CA . ALA A 1 95 ? 8.443 -11.051 -8.510 1.00 79.75 95 ALA A CA 1
ATOM 797 C C . ALA A 1 95 ? 7.690 -11.627 -7.301 1.00 79.75 95 ALA A C 1
ATOM 799 O O . ALA A 1 95 ? 7.135 -10.860 -6.517 1.00 79.75 95 ALA A O 1
ATOM 800 N N . VAL A 1 96 ? 7.693 -12.952 -7.112 1.00 84.81 96 VAL A N 1
ATOM 801 C CA . VAL A 1 96 ? 6.977 -13.586 -5.991 1.00 84.81 96 VAL A CA 1
ATOM 802 C C . VAL A 1 96 ? 7.590 -13.222 -4.627 1.00 84.81 96 VAL A C 1
ATOM 804 O O . VAL A 1 96 ? 6.850 -12.714 -3.784 1.00 84.81 96 VAL A O 1
ATOM 807 N N . PRO A 1 97 ? 8.907 -13.384 -4.379 1.00 83.12 97 PRO A N 1
ATOM 808 C CA . PRO A 1 97 ? 9.511 -12.974 -3.112 1.00 83.12 97 PRO A CA 1
ATOM 809 C C . PRO A 1 97 ? 9.329 -11.482 -2.830 1.00 83.12 97 PRO A C 1
ATOM 811 O O . PRO A 1 97 ? 8.991 -11.112 -1.707 1.00 83.12 97 PRO A O 1
ATOM 814 N N . THR A 1 98 ? 9.482 -10.629 -3.851 1.00 81.00 98 THR A N 1
ATOM 815 C CA . THR A 1 98 ? 9.241 -9.188 -3.721 1.00 81.00 98 THR A CA 1
ATOM 816 C C . THR A 1 98 ? 7.785 -8.899 -3.361 1.00 81.00 98 THR A C 1
ATOM 818 O O . THR A 1 98 ? 7.541 -8.192 -2.391 1.00 81.00 98 THR A O 1
ATOM 821 N N . GLY A 1 99 ? 6.814 -9.483 -4.066 1.00 79.06 99 GLY A N 1
ATOM 822 C CA . GLY A 1 99 ? 5.392 -9.269 -3.791 1.00 79.06 99 GLY A CA 1
ATOM 823 C C . GLY A 1 99 ? 4.961 -9.760 -2.405 1.00 79.06 99 GLY A C 1
ATOM 824 O O . GLY A 1 99 ? 4.180 -9.089 -1.733 1.00 79.06 99 GLY A O 1
ATOM 825 N N . ILE A 1 100 ? 5.498 -10.889 -1.932 1.00 79.69 100 ILE A N 1
ATOM 826 C CA . ILE A 1 100 ? 5.247 -11.370 -0.565 1.00 79.69 100 ILE A CA 1
ATOM 827 C C . ILE A 1 100 ? 5.835 -10.392 0.452 1.00 79.69 100 ILE A C 1
ATOM 829 O O . ILE A 1 100 ? 5.114 -9.960 1.348 1.00 79.69 100 ILE A O 1
ATOM 833 N N . ALA A 1 101 ? 7.109 -10.019 0.302 1.00 76.38 101 ALA A N 1
ATOM 834 C CA . ALA A 1 101 ? 7.784 -9.112 1.225 1.00 76.38 101 ALA A CA 1
ATOM 835 C C . ALA A 1 101 ? 7.077 -7.752 1.304 1.00 76.38 101 ALA A C 1
ATOM 837 O O . ALA A 1 101 ? 6.803 -7.269 2.398 1.00 76.38 101 ALA A O 1
ATOM 838 N N . THR A 1 102 ? 6.715 -7.166 0.160 1.00 77.00 102 THR A N 1
ATOM 839 C CA . THR A 1 102 ? 5.992 -5.889 0.112 1.00 77.00 102 THR A CA 1
ATOM 840 C C . THR A 1 102 ? 4.575 -6.013 0.671 1.00 77.00 102 THR A C 1
ATOM 842 O O . THR A 1 102 ? 4.147 -5.151 1.430 1.00 77.00 102 THR A O 1
ATOM 845 N N . GLY A 1 103 ? 3.837 -7.079 0.345 1.00 74.50 103 GLY A N 1
ATOM 846 C CA . GLY A 1 103 ? 2.495 -7.285 0.897 1.00 74.50 103 GLY A CA 1
ATOM 847 C C . GLY A 1 103 ? 2.506 -7.465 2.420 1.00 74.50 103 GLY A C 1
ATOM 848 O O . GLY A 1 103 ? 1.667 -6.890 3.110 1.00 74.50 103 GLY A O 1
ATOM 849 N N . LEU A 1 104 ? 3.493 -8.186 2.960 1.00 79.94 104 LEU A N 1
ATOM 850 C CA . LEU A 1 104 ? 3.686 -8.318 4.406 1.00 79.94 104 LEU A CA 1
ATOM 851 C C . LEU A 1 104 ? 4.085 -6.993 5.061 1.00 79.94 104 LEU A C 1
ATOM 853 O O . LEU A 1 104 ? 3.528 -6.661 6.098 1.00 79.94 104 LEU A O 1
ATOM 857 N N . ASP A 1 105 ? 4.988 -6.220 4.460 1.00 81.38 105 ASP A N 1
ATOM 858 C CA . ASP A 1 105 ? 5.385 -4.893 4.954 1.00 81.38 105 ASP A CA 1
ATOM 859 C C . ASP A 1 105 ? 4.186 -3.933 5.048 1.00 81.38 105 ASP A C 1
ATOM 861 O O . ASP A 1 105 ? 3.933 -3.333 6.096 1.00 81.38 105 ASP A O 1
ATOM 865 N N . ILE A 1 106 ? 3.363 -3.877 3.994 1.00 79.62 106 ILE A N 1
ATOM 866 C CA . ILE A 1 106 ? 2.110 -3.108 3.978 1.00 79.62 106 ILE A CA 1
ATOM 867 C C . ILE A 1 106 ? 1.138 -3.625 5.045 1.00 79.62 106 ILE A C 1
ATOM 869 O O . ILE A 1 106 ? 0.481 -2.836 5.728 1.00 79.62 106 ILE A O 1
ATOM 873 N N . GLY A 1 107 ? 1.024 -4.946 5.191 1.00 76.06 107 GLY A N 1
ATOM 874 C CA . GLY A 1 107 ? 0.143 -5.566 6.173 1.00 76.06 107 GLY A CA 1
ATOM 875 C C . GLY A 1 107 ? 0.561 -5.240 7.606 1.00 76.06 107 GLY A C 1
ATOM 876 O O . GLY A 1 107 ? -0.244 -4.775 8.406 1.00 76.06 107 GLY A O 1
ATOM 877 N N . LEU A 1 108 ? 1.840 -5.403 7.928 1.00 76.19 108 LEU A N 1
ATOM 878 C CA . LEU A 1 108 ? 2.384 -5.085 9.245 1.00 76.19 108 LEU A CA 1
ATOM 879 C C . LEU A 1 108 ? 2.303 -3.585 9.548 1.00 76.19 108 LEU A C 1
ATOM 881 O O . LEU A 1 108 ? 1.964 -3.224 10.671 1.00 76.19 108 LEU A O 1
ATOM 885 N N . SER A 1 109 ? 2.513 -2.720 8.553 1.00 74.75 109 SER A N 1
ATOM 886 C CA . SER A 1 109 ? 2.363 -1.265 8.699 1.00 74.75 109 SER A CA 1
ATOM 887 C C . SER A 1 109 ? 0.913 -0.857 8.989 1.00 74.75 109 SER A C 1
ATOM 889 O O . SER A 1 109 ? 0.643 -0.048 9.875 1.00 74.75 109 SER A O 1
ATOM 891 N N . ASN A 1 110 ? -0.062 -1.451 8.297 1.00 73.25 110 ASN A N 1
ATOM 892 C CA . ASN A 1 110 ? -1.480 -1.204 8.583 1.00 73.25 110 ASN A CA 1
ATOM 893 C C . ASN A 1 110 ? -1.905 -1.773 9.942 1.00 73.25 110 ASN A C 1
ATOM 895 O O . ASN A 1 110 ? -2.713 -1.169 10.648 1.00 73.25 110 ASN A O 1
ATOM 899 N N . LEU A 1 111 ? -1.338 -2.913 10.341 1.00 71.12 111 LEU A N 1
ATOM 900 C CA . LEU A 1 111 ? -1.549 -3.475 11.668 1.00 71.12 111 LEU A CA 1
ATOM 901 C C . LEU A 1 111 ? -0.937 -2.582 12.755 1.00 71.12 111 LEU A C 1
ATOM 903 O O . LEU A 1 111 ? -1.580 -2.355 13.779 1.00 71.12 111 LEU A O 1
ATOM 907 N N . SER A 1 112 ? 0.252 -2.015 12.532 1.00 65.94 112 SER A N 1
ATOM 908 C CA . SER A 1 112 ? 0.875 -1.102 13.492 1.00 65.94 112 SER A CA 1
ATOM 909 C C . SER A 1 112 ? 0.042 0.157 13.693 1.00 65.94 112 SER A C 1
ATOM 911 O O . SER A 1 112 ? -0.068 0.608 14.822 1.00 65.94 112 SER A O 1
ATOM 913 N N . LEU A 1 113 ? -0.621 0.678 12.654 1.00 62.38 113 LEU A N 1
ATOM 914 C CA . LEU A 1 113 ? -1.551 1.811 12.787 1.00 62.38 113 LEU A CA 1
ATOM 915 C C . LEU A 1 113 ? -2.785 1.490 13.645 1.00 62.38 113 LEU A C 1
ATOM 917 O O . LEU A 1 113 ? -3.379 2.392 14.231 1.00 62.38 113 LEU A O 1
ATOM 921 N N . LYS A 1 114 ? -3.174 0.214 13.727 1.00 60.81 114 LYS A N 1
ATOM 922 C CA . LYS A 1 114 ? -4.267 -0.254 14.591 1.00 60.81 114 LYS A CA 1
ATOM 923 C C . LYS A 1 114 ? -3.806 -0.490 16.032 1.00 60.81 114 LYS A C 1
ATOM 925 O O . LYS A 1 114 ? -4.600 -0.341 16.954 1.00 60.81 114 LYS A O 1
ATOM 930 N N . LEU A 1 115 ? -2.541 -0.867 16.221 1.00 59.97 115 LEU A N 1
ATOM 931 C CA . LEU A 1 115 ? -1.953 -1.165 17.532 1.00 59.97 115 LEU A CA 1
ATOM 932 C C . LEU A 1 115 ? -1.338 0.066 18.212 1.00 59.97 115 LEU A C 1
ATOM 934 O O . LEU A 1 115 ? -1.283 0.131 19.437 1.00 59.97 115 LEU A O 1
ATOM 938 N N . ILE A 1 116 ? -0.874 1.035 17.427 1.00 62.66 116 ILE A N 1
ATOM 939 C CA . ILE A 1 116 ? -0.148 2.216 17.881 1.00 62.66 116 ILE A CA 1
ATOM 940 C C . ILE A 1 116 ? -0.979 3.447 17.536 1.00 62.66 116 ILE A C 1
ATOM 942 O O . ILE A 1 116 ? -1.329 3.668 16.378 1.00 62.66 116 ILE A O 1
ATOM 946 N N . THR A 1 117 ? -1.282 4.279 18.534 1.00 57.28 117 THR A N 1
ATOM 947 C CA . THR A 1 117 ? -2.008 5.528 18.285 1.00 57.28 117 THR A CA 1
ATOM 948 C C . THR A 1 117 ? -1.179 6.439 17.379 1.00 57.28 117 THR A C 1
ATOM 950 O O . THR A 1 117 ? 0.035 6.569 17.549 1.00 57.28 117 THR A O 1
ATOM 953 N N . LEU A 1 118 ? -1.827 7.104 16.417 1.00 54.56 118 LEU A N 1
ATOM 954 C CA . LEU A 1 118 ? -1.155 8.024 15.489 1.00 54.56 118 LEU A CA 1
ATOM 955 C C . LEU A 1 118 ? -0.318 9.081 16.238 1.00 54.56 118 LEU A C 1
ATOM 957 O O . LEU A 1 118 ? 0.783 9.419 15.812 1.00 54.56 118 LEU A O 1
ATOM 961 N N . SER A 1 119 ? -0.802 9.536 17.397 1.00 54.91 119 SER A N 1
ATOM 962 C CA . SER A 1 119 ? -0.089 10.458 18.287 1.00 54.91 119 SER A CA 1
ATOM 963 C C . SER A 1 119 ? 1.198 9.863 18.869 1.00 54.91 119 SER A C 1
ATOM 965 O O . SER A 1 119 ? 2.200 10.565 18.962 1.00 54.91 119 SER A O 1
ATOM 967 N N . PHE A 1 120 ? 1.209 8.574 19.222 1.00 59.84 120 PHE A N 1
ATOM 968 C CA . PHE A 1 120 ? 2.415 7.886 19.690 1.00 59.84 120 PHE A CA 1
ATOM 969 C C . PHE A 1 120 ? 3.417 7.668 18.553 1.00 59.84 120 PHE A C 1
ATOM 971 O O . PHE A 1 120 ? 4.606 7.896 18.744 1.00 59.84 120 PHE A O 1
ATOM 978 N N . TYR A 1 121 ? 2.952 7.303 17.354 1.00 56.00 121 TYR A N 1
ATOM 979 C CA . TYR A 1 121 ? 3.812 7.166 16.172 1.00 56.00 121 TYR A CA 1
ATOM 980 C C . TYR A 1 121 ? 4.527 8.483 15.825 1.00 56.00 121 TYR A C 1
ATOM 982 O O . TYR A 1 121 ? 5.749 8.506 15.673 1.00 56.00 121 TYR A O 1
ATOM 990 N N . ILE A 1 122 ? 3.785 9.596 15.782 1.00 60.75 122 ILE A N 1
ATOM 991 C CA . ILE A 1 122 ? 4.357 10.936 15.582 1.00 60.75 122 ILE A CA 1
ATOM 992 C C . ILE A 1 122 ? 5.304 11.291 16.739 1.00 60.75 122 ILE A C 1
ATOM 994 O O . ILE A 1 122 ? 6.385 11.818 16.496 1.00 60.75 122 ILE A O 1
ATOM 998 N N . GLY A 1 123 ? 4.945 10.948 17.980 1.00 68.56 123 GLY A N 1
ATOM 999 C CA . GLY A 1 123 ? 5.795 11.140 19.156 1.00 68.56 123 GLY A CA 1
ATOM 1000 C C . GLY A 1 123 ? 7.138 10.410 19.065 1.00 68.56 123 GLY A C 1
ATOM 1001 O O . GLY A 1 123 ? 8.167 11.002 19.371 1.00 68.56 123 GLY A O 1
ATOM 1002 N N . VAL A 1 124 ? 7.157 9.164 18.580 1.00 68.56 124 VAL A N 1
ATOM 1003 C CA . VAL A 1 124 ? 8.391 8.393 18.353 1.00 68.56 124 VAL A CA 1
ATOM 1004 C C . VAL A 1 124 ? 9.241 9.020 17.249 1.00 68.56 124 VAL A C 1
ATOM 1006 O O . VAL A 1 124 ? 10.449 9.148 17.423 1.00 68.56 124 VAL A O 1
ATOM 1009 N N . ILE A 1 125 ? 8.640 9.467 16.141 1.00 65.50 125 ILE A N 1
ATOM 1010 C CA . ILE A 1 125 ? 9.378 10.160 15.070 1.00 65.50 125 ILE A CA 1
ATOM 1011 C C . ILE A 1 125 ? 10.000 11.456 15.595 1.00 65.50 125 ILE A C 1
ATOM 1013 O O . ILE A 1 125 ? 11.185 11.695 15.379 1.00 65.50 125 ILE A O 1
ATOM 1017 N N . VAL A 1 126 ? 9.231 12.267 16.324 1.00 72.56 126 VAL A N 1
A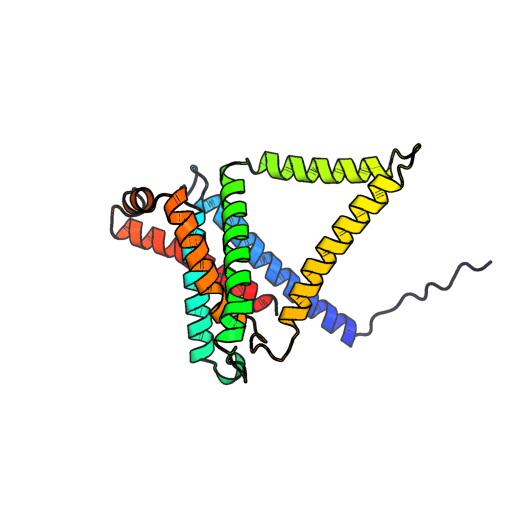TOM 1018 C CA . VAL A 1 126 ? 9.724 13.505 16.940 1.00 72.56 126 VAL A CA 1
ATOM 1019 C C . VAL A 1 126 ? 10.835 13.204 17.945 1.00 72.56 126 VAL A C 1
ATOM 1021 O O . VAL A 1 126 ? 11.852 13.887 17.929 1.00 72.56 126 VAL A O 1
ATOM 1024 N N . LEU A 1 127 ? 10.701 12.154 18.760 1.00 74.06 127 LEU A N 1
ATOM 1025 C CA . LEU A 1 127 ? 11.736 11.715 19.696 1.00 74.06 127 LEU A CA 1
ATOM 1026 C C . LEU A 1 127 ? 13.020 11.280 18.976 1.00 74.06 127 LEU A C 1
ATOM 1028 O O . LEU A 1 127 ? 14.104 11.643 19.419 1.00 74.06 127 LEU A O 1
ATOM 1032 N N . ILE A 1 128 ? 12.917 10.558 17.856 1.00 77.38 128 ILE A N 1
ATOM 1033 C CA . ILE A 1 128 ? 14.068 10.187 17.018 1.00 77.38 128 ILE A CA 1
ATOM 1034 C C . ILE A 1 128 ? 14.719 11.444 16.427 1.00 77.38 128 ILE A C 1
ATOM 1036 O O . ILE A 1 128 ? 15.935 11.593 16.511 1.00 77.38 128 ILE A O 1
ATOM 1040 N N . CYS A 1 129 ? 13.936 12.377 15.878 1.00 68.19 129 CYS A N 1
ATOM 1041 C CA . CYS A 1 129 ? 14.448 13.637 15.334 1.00 68.19 129 CYS A CA 1
ATOM 1042 C C . CYS A 1 129 ? 15.144 14.488 16.404 1.00 68.19 129 CYS A C 1
ATOM 1044 O O . CYS A 1 129 ? 16.241 14.988 16.166 1.00 68.19 129 CYS A O 1
ATOM 1046 N N . ILE A 1 130 ? 14.542 14.616 17.589 1.00 73.94 130 ILE A N 1
ATOM 1047 C CA . ILE A 1 130 ? 15.134 15.308 18.737 1.00 73.94 130 ILE A CA 1
ATOM 1048 C C . ILE A 1 130 ? 16.403 14.583 19.187 1.00 73.94 130 ILE A C 1
ATOM 1050 O O . ILE A 1 130 ? 17.415 15.236 19.393 1.00 73.94 130 ILE A O 1
ATOM 1054 N N . GLY A 1 131 ? 16.389 13.253 19.287 1.00 69.69 131 GLY A N 1
ATOM 1055 C CA . GLY A 1 131 ? 17.555 12.453 19.660 1.00 69.69 131 GLY A CA 1
ATOM 1056 C C . GLY A 1 131 ? 18.726 12.627 18.694 1.00 69.69 131 GLY A C 1
ATOM 1057 O O . GLY A 1 131 ? 19.855 12.798 19.138 1.00 69.69 131 GLY A O 1
ATOM 1058 N N . VAL A 1 132 ? 18.467 12.669 17.384 1.00 66.38 132 VAL A N 1
ATOM 1059 C CA . VAL A 1 132 ? 19.488 12.947 16.359 1.00 66.38 132 VAL A CA 1
ATOM 1060 C C . VAL A 1 132 ? 20.003 14.386 16.457 1.00 66.38 132 VAL A C 1
ATOM 1062 O O . VAL A 1 132 ? 21.207 14.610 16.370 1.00 66.38 132 VAL A O 1
ATOM 1065 N N . LEU A 1 133 ? 19.128 15.368 16.685 1.00 63.50 133 LEU A N 1
ATOM 1066 C CA . L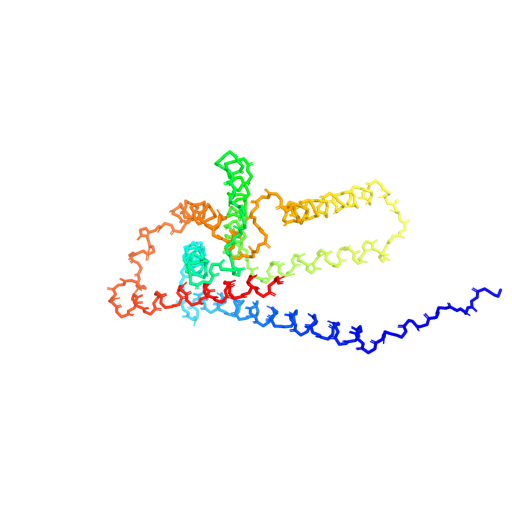EU A 1 133 ? 19.537 16.765 16.871 1.00 63.50 133 LEU A CA 1
ATOM 1067 C C . LEU A 1 133 ? 20.346 16.964 18.160 1.00 63.50 133 LEU A C 1
ATOM 1069 O O . LEU A 1 133 ? 21.340 17.681 18.143 1.00 63.50 133 LEU A O 1
ATOM 1073 N N . LEU A 1 134 ? 19.968 16.299 19.254 1.00 63.28 134 LEU A N 1
ATOM 1074 C CA . LEU A 1 134 ? 20.710 16.293 20.517 1.00 63.28 134 LEU A CA 1
ATOM 1075 C C . LEU A 1 134 ? 22.053 15.568 20.375 1.00 63.28 134 LEU A C 1
ATOM 1077 O O . LEU A 1 134 ? 23.062 16.064 20.868 1.00 63.28 134 LEU A O 1
ATOM 1081 N N . MET A 1 135 ? 22.105 14.456 19.637 1.00 62.81 135 MET A N 1
ATOM 1082 C CA . MET A 1 135 ? 23.361 13.781 19.296 1.00 62.81 135 MET A CA 1
ATOM 1083 C C . MET A 1 135 ? 24.319 14.727 18.558 1.00 62.81 135 MET A C 1
ATOM 1085 O O . MET A 1 135 ? 25.517 14.665 18.772 1.00 62.81 135 MET A O 1
ATOM 1089 N N . VAL A 1 136 ? 23.814 15.643 17.731 1.00 57.59 136 VAL A N 1
ATOM 1090 C CA . VAL A 1 136 ? 24.646 16.655 17.058 1.00 57.59 136 VAL A CA 1
ATOM 1091 C C . VAL A 1 136 ? 24.955 17.857 17.966 1.00 57.59 136 VAL A C 1
ATOM 1093 O O . VAL A 1 136 ? 26.015 18.463 17.834 1.00 57.59 136 VAL A O 1
ATOM 1096 N N . ALA A 1 137 ? 24.061 18.208 18.895 1.00 56.69 137 ALA A N 1
ATOM 1097 C CA . ALA A 1 137 ? 24.165 19.416 19.717 1.00 56.69 137 ALA A CA 1
ATOM 1098 C C . ALA A 1 137 ? 24.968 19.253 21.025 1.00 56.69 137 ALA A C 1
ATOM 1100 O O . ALA A 1 137 ? 25.468 20.250 21.540 1.00 56.69 137 ALA A O 1
ATOM 1101 N N . THR A 1 138 ? 25.085 18.041 21.581 1.00 53.47 138 THR A N 1
ATOM 1102 C CA . THR A 1 138 ? 25.710 17.795 22.907 1.00 53.47 138 THR A CA 1
ATOM 1103 C C . THR A 1 138 ? 26.982 16.941 22.889 1.00 53.47 138 THR A C 1
ATOM 1105 O O . THR A 1 138 ? 27.412 16.452 23.931 1.00 53.47 138 THR A O 1
ATOM 1108 N N . GLU A 1 139 ? 27.631 16.775 21.740 1.00 49.19 139 GLU A N 1
ATOM 1109 C CA . GLU A 1 139 ? 28.864 15.985 21.655 1.00 49.19 139 GLU A CA 1
ATOM 1110 C C . GLU A 1 139 ? 30.066 16.684 22.317 1.00 49.19 139 GLU A C 1
ATOM 1112 O O . GLU A 1 139 ? 30.713 17.553 21.734 1.00 49.19 139 GLU A O 1
ATOM 1117 N N . THR A 1 140 ? 30.390 16.263 23.545 1.00 53.34 140 THR A N 1
ATOM 1118 C CA . THR A 1 140 ? 31.726 16.400 24.156 1.00 53.34 140 THR A CA 1
ATOM 1119 C C . THR A 1 140 ? 32.449 15.051 24.306 1.00 53.34 140 THR A C 1
ATOM 1121 O O . THR A 1 140 ? 33.606 15.034 24.717 1.00 53.34 140 THR A O 1
ATOM 1124 N N . HIS A 1 141 ? 31.831 13.923 23.916 1.00 51.47 141 HIS A N 1
ATOM 1125 C CA . HIS A 1 141 ? 32.437 12.583 23.940 1.00 51.47 141 HIS A CA 1
ATOM 1126 C C . HIS A 1 141 ? 31.983 11.733 22.746 1.00 51.47 141 HIS A C 1
ATOM 1128 O O . HIS A 1 141 ? 31.175 10.813 22.876 1.00 51.47 141 HIS A O 1
ATOM 1134 N N . PHE A 1 142 ? 32.582 12.020 21.590 1.00 56.28 142 PHE A N 1
ATOM 1135 C CA . PHE A 1 142 ? 32.262 11.363 20.328 1.00 56.28 142 PHE A CA 1
ATOM 1136 C C . PHE A 1 142 ? 32.594 9.869 20.363 1.00 56.28 142 PHE A C 1
ATOM 1138 O O . PHE A 1 142 ? 33.761 9.463 20.347 1.00 56.28 142 PHE A O 1
ATOM 1145 N N . VAL A 1 143 ? 31.555 9.028 20.378 1.00 63.69 143 VAL A N 1
ATOM 1146 C CA . VAL A 1 143 ? 31.688 7.565 20.312 1.00 63.69 143 VAL A CA 1
ATOM 1147 C C . VAL A 1 143 ? 31.656 7.124 18.849 1.00 63.69 143 VAL A C 1
ATOM 1149 O O . VAL A 1 143 ? 30.629 6.715 18.302 1.00 63.69 143 VAL A O 1
ATOM 1152 N N . LEU A 1 144 ? 32.829 7.190 18.215 1.00 66.69 144 LEU A N 1
ATOM 1153 C CA . LEU A 1 144 ? 33.056 6.867 16.801 1.00 66.69 144 LEU A CA 1
ATOM 1154 C C . LEU A 1 144 ? 32.448 5.516 16.374 1.00 66.69 144 LEU A C 1
ATOM 1156 O O . LEU A 1 144 ? 31.920 5.399 15.271 1.00 66.69 144 LEU A O 1
ATOM 1160 N N . SER A 1 145 ? 32.478 4.500 17.240 1.00 59.16 145 SER A N 1
ATOM 1161 C CA . SER A 1 145 ? 31.947 3.165 16.941 1.00 59.16 145 SER A CA 1
ATOM 1162 C C . SER A 1 145 ? 30.428 3.151 16.734 1.00 59.16 145 SER A C 1
ATOM 1164 O O . SER A 1 145 ? 29.962 2.496 15.805 1.00 59.16 145 SER A O 1
ATOM 1166 N N . GLY A 1 146 ? 29.656 3.904 17.526 1.00 61.38 146 GLY A N 1
ATOM 1167 C CA . GLY A 1 146 ? 28.200 4.023 17.363 1.00 61.38 146 GLY A CA 1
ATOM 1168 C C . GLY A 1 146 ? 27.816 4.819 16.113 1.00 61.38 146 GLY A C 1
ATOM 1169 O O . GLY A 1 146 ? 26.928 4.413 15.362 1.00 61.38 146 GLY A O 1
ATOM 1170 N N . PHE A 1 147 ? 28.554 5.897 15.837 1.00 63.38 147 PHE A N 1
ATOM 1171 C CA . PHE A 1 147 ? 28.380 6.712 14.635 1.00 63.38 147 PHE A CA 1
ATOM 1172 C C . PHE A 1 147 ? 28.657 5.918 13.349 1.00 63.38 147 PHE A C 1
ATOM 1174 O O . PHE A 1 147 ? 27.853 5.945 12.412 1.00 63.38 147 PHE A O 1
ATOM 1181 N N . LEU A 1 148 ? 29.755 5.157 13.312 1.00 64.00 148 LEU A N 1
ATOM 1182 C CA . LEU A 1 148 ? 30.081 4.289 12.180 1.00 64.00 148 LEU A CA 1
ATOM 1183 C C . LEU A 1 148 ? 29.041 3.178 11.999 1.00 64.00 148 LEU A C 1
ATOM 1185 O O . LEU A 1 148 ? 28.690 2.871 10.859 1.00 64.00 148 LEU A O 1
ATOM 1189 N N . LEU A 1 149 ? 28.500 2.615 13.087 1.00 64.06 149 LEU A N 1
ATOM 1190 C CA . LEU A 1 149 ? 27.460 1.585 13.016 1.00 64.06 149 LEU A CA 1
ATOM 1191 C C . LEU A 1 149 ? 26.154 2.129 12.415 1.00 64.06 149 LEU A C 1
ATOM 1193 O O . LEU A 1 149 ? 25.599 1.520 11.502 1.00 64.06 149 LEU A O 1
ATOM 1197 N N . VAL A 1 150 ? 25.685 3.292 12.882 1.00 62.50 150 VAL A N 1
ATOM 1198 C CA . VAL A 1 150 ? 24.462 3.950 12.384 1.00 62.50 150 VAL A CA 1
ATOM 1199 C C . VAL A 1 150 ? 24.623 4.421 10.941 1.00 62.50 150 VAL A C 1
ATOM 1201 O O . VAL A 1 150 ? 23.728 4.211 10.121 1.00 62.50 150 VAL A O 1
ATOM 1204 N N . THR A 1 151 ? 25.777 4.988 10.594 1.00 68.06 151 THR A N 1
ATOM 1205 C CA . THR A 1 151 ? 26.067 5.420 9.220 1.00 68.06 151 THR A CA 1
ATOM 1206 C C . THR A 1 151 ? 26.141 4.219 8.278 1.00 68.06 151 THR A C 1
ATOM 1208 O O . THR A 1 151 ? 25.585 4.266 7.183 1.00 68.06 151 THR A O 1
ATOM 1211 N N . SER A 1 152 ? 26.727 3.102 8.723 1.00 61.72 152 SER A N 1
ATOM 1212 C CA . SER A 1 152 ? 26.771 1.850 7.956 1.00 61.72 152 SER A CA 1
ATOM 1213 C C . SER A 1 152 ? 25.386 1.219 7.800 1.00 61.72 152 SER A C 1
ATOM 1215 O O . SER A 1 152 ? 25.030 0.795 6.704 1.00 61.72 152 SER A O 1
ATOM 1217 N N . ALA A 1 153 ? 24.562 1.204 8.851 1.00 62.50 153 ALA A N 1
ATOM 1218 C CA . ALA A 1 153 ? 23.186 0.714 8.777 1.00 62.50 153 ALA A CA 1
ATOM 1219 C C . ALA A 1 153 ? 22.331 1.557 7.812 1.00 62.50 153 ALA A C 1
ATOM 1221 O O . ALA A 1 153 ? 21.584 1.007 7.002 1.00 62.50 153 ALA A O 1
ATOM 1222 N N . SER A 1 154 ? 22.494 2.882 7.838 1.00 67.69 154 SER A N 1
ATOM 1223 C CA . SER A 1 154 ? 21.817 3.802 6.919 1.00 67.69 154 SER A CA 1
ATOM 1224 C C . SER A 1 154 ? 22.325 3.651 5.477 1.00 67.69 154 SER A C 1
ATOM 1226 O O . SER A 1 154 ? 21.524 3.601 4.543 1.00 67.69 154 SER A O 1
ATOM 1228 N N . ALA A 1 155 ? 23.635 3.452 5.280 1.00 62.56 155 ALA A N 1
ATOM 1229 C CA . ALA A 1 155 ? 24.225 3.143 3.977 1.00 62.56 155 ALA A CA 1
ATOM 1230 C C . ALA A 1 155 ? 23.699 1.816 3.404 1.00 62.56 155 ALA A C 1
ATOM 1232 O O . ALA A 1 155 ? 23.366 1.748 2.223 1.00 62.56 155 ALA A O 1
ATOM 1233 N N . LEU A 1 156 ? 23.541 0.779 4.234 1.00 62.38 156 LEU A N 1
ATOM 1234 C CA . LEU A 1 156 ? 22.952 -0.507 3.842 1.00 62.38 156 LEU A CA 1
ATOM 1235 C C . LEU A 1 156 ? 21.439 -0.401 3.563 1.00 62.38 156 LEU A C 1
ATOM 1237 O O . LEU A 1 156 ? 20.936 -1.030 2.630 1.00 62.38 156 LEU A O 1
ATOM 1241 N N . GLY A 1 157 ? 20.706 0.434 4.304 1.00 59.97 157 GLY A N 1
ATOM 1242 C CA . GLY A 1 157 ? 19.303 0.760 4.024 1.00 59.97 157 GLY A CA 1
ATOM 1243 C C . GLY A 1 157 ? 19.123 1.524 2.706 1.00 59.97 157 GLY A C 1
ATOM 1244 O O . GLY A 1 157 ? 18.237 1.197 1.912 1.00 59.97 157 GLY A O 1
ATOM 1245 N N . GLY A 1 158 ? 20.010 2.482 2.428 1.00 54.62 158 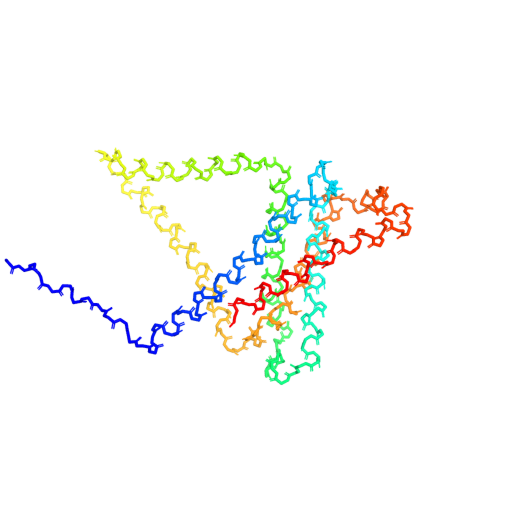GLY A N 1
ATOM 1246 C CA . GLY A 1 158 ? 20.097 3.191 1.151 1.00 54.62 158 GLY A CA 1
ATOM 1247 C C . GLY A 1 158 ? 20.526 2.280 -0.001 1.00 54.62 158 GLY A C 1
ATOM 1248 O O . GLY A 1 158 ? 20.005 2.405 -1.109 1.00 54.62 158 GLY A O 1
ATOM 1249 N N . LEU A 1 159 ? 21.398 1.302 0.262 1.00 52.09 159 LEU A N 1
ATOM 1250 C CA . LEU A 1 159 ? 21.783 0.261 -0.689 1.00 52.09 159 LEU A CA 1
ATOM 1251 C C . LEU A 1 159 ? 20.592 -0.636 -1.035 1.00 52.09 159 LEU A C 1
ATOM 1253 O O . LEU A 1 159 ? 20.373 -0.909 -2.208 1.00 52.09 159 LEU A O 1
ATOM 1257 N N . ARG A 1 160 ? 19.760 -1.029 -0.061 1.00 57.28 160 ARG A N 1
ATOM 1258 C CA . ARG A 1 160 ? 18.505 -1.762 -0.315 1.00 57.28 160 ARG A CA 1
ATOM 1259 C C . ARG A 1 160 ? 17.573 -0.974 -1.233 1.00 57.28 160 ARG A C 1
ATOM 1261 O O . ARG A 1 160 ? 17.024 -1.530 -2.187 1.00 57.28 160 ARG A O 1
ATOM 1268 N N . TRP A 1 161 ? 17.408 0.318 -0.964 1.00 52.06 161 TRP A N 1
ATOM 1269 C CA . TRP A 1 161 ? 16.571 1.192 -1.784 1.00 52.06 161 TRP A CA 1
ATOM 1270 C C . TRP A 1 161 ? 17.156 1.358 -3.194 1.00 52.06 161 TRP A C 1
ATOM 1272 O O . TRP A 1 161 ? 16.446 1.220 -4.186 1.00 52.06 161 TRP A O 1
ATOM 1282 N N . SER A 1 162 ? 18.475 1.519 -3.297 1.00 50.47 162 SER A N 1
ATOM 1283 C CA . SER A 1 162 ? 19.191 1.651 -4.569 1.00 50.47 162 SER A CA 1
ATOM 1284 C C . SER A 1 162 ? 19.200 0.359 -5.385 1.00 50.47 162 SER A C 1
ATOM 1286 O O . SER A 1 162 ? 19.041 0.426 -6.595 1.00 50.47 162 SER A O 1
ATOM 1288 N N . LEU A 1 163 ? 19.316 -0.817 -4.762 1.00 48.72 163 LEU A N 1
ATOM 1289 C CA . LEU A 1 163 ? 19.213 -2.126 -5.421 1.00 48.72 163 LEU A CA 1
ATOM 1290 C C . LEU A 1 163 ? 17.789 -2.405 -5.903 1.00 48.72 163 LEU A C 1
ATOM 1292 O O . LEU A 1 163 ? 17.614 -2.941 -6.993 1.00 48.72 163 LEU A O 1
ATOM 1296 N N . THR A 1 164 ? 16.774 -1.989 -5.140 1.00 55.94 164 THR A N 1
ATOM 1297 C CA . THR A 1 164 ? 15.370 -2.031 -5.582 1.00 55.94 164 THR A CA 1
ATOM 1298 C C . THR A 1 164 ? 15.177 -1.141 -6.811 1.00 55.94 164 THR A C 1
ATOM 1300 O O . THR A 1 164 ? 14.604 -1.573 -7.807 1.00 55.94 164 THR A O 1
ATOM 1303 N N . GLN A 1 165 ? 15.747 0.065 -6.795 1.00 45.72 165 GLN A N 1
ATOM 1304 C CA . GLN A 1 165 ? 15.750 0.968 -7.946 1.00 45.72 165 GLN A CA 1
ATOM 1305 C C . GLN A 1 165 ? 16.560 0.418 -9.129 1.00 45.72 165 GLN A C 1
ATOM 1307 O O . GLN A 1 165 ? 16.149 0.575 -10.274 1.00 45.72 165 GLN A O 1
ATOM 1312 N N . LEU A 1 166 ? 17.675 -0.275 -8.884 1.00 50.91 166 LEU A N 1
ATOM 1313 C CA . LEU A 1 166 ? 18.492 -0.905 -9.925 1.00 50.91 166 LEU A CA 1
ATOM 1314 C C . LEU A 1 166 ? 17.768 -2.096 -10.568 1.00 50.91 166 LEU A C 1
ATOM 1316 O O . LEU A 1 166 ? 17.823 -2.262 -11.784 1.00 50.91 166 LEU A O 1
ATOM 1320 N N . LEU A 1 167 ? 17.046 -2.887 -9.767 1.00 49.22 167 LEU A N 1
ATOM 1321 C CA . LEU A 1 167 ? 16.183 -3.976 -10.225 1.00 49.22 167 LEU A CA 1
ATOM 1322 C C . LEU A 1 167 ? 15.050 -3.429 -11.104 1.00 49.22 167 LEU A C 1
ATOM 1324 O O . LEU A 1 167 ? 14.818 -3.953 -12.192 1.00 49.22 167 LEU A O 1
ATOM 1328 N N . LEU A 1 168 ? 14.415 -2.331 -10.684 1.00 54.69 168 LEU A N 1
ATOM 1329 C CA . LEU A 1 168 ? 13.392 -1.619 -11.460 1.00 54.69 168 LEU A CA 1
ATOM 1330 C C . LEU A 1 168 ? 13.960 -0.943 -12.725 1.00 54.69 168 LEU A C 1
ATOM 1332 O O . LEU A 1 168 ? 13.238 -0.767 -13.703 1.00 54.69 168 LEU A O 1
ATOM 1336 N N . ARG A 1 169 ? 15.259 -0.607 -12.749 1.00 44.44 169 ARG A N 1
ATOM 1337 C CA . ARG A 1 169 ? 15.970 -0.068 -13.926 1.00 44.44 169 ARG A CA 1
ATOM 1338 C C . ARG A 1 169 ? 16.526 -1.123 -14.876 1.00 44.44 169 ARG A C 1
ATOM 1340 O O . ARG A 1 169 ? 16.938 -0.765 -15.982 1.00 44.44 169 ARG A O 1
ATOM 1347 N N . SER A 1 170 ? 16.587 -2.390 -14.472 1.00 45.12 170 SER A N 1
ATOM 1348 C CA . SER A 1 170 ? 17.095 -3.451 -15.339 1.00 45.12 170 SER A CA 1
ATOM 1349 C C . SER A 1 170 ? 16.104 -3.697 -16.486 1.00 45.12 170 SER A C 1
ATOM 1351 O O . SER A 1 170 ? 14.995 -4.195 -16.300 1.00 45.12 170 SER A O 1
ATOM 1353 N N . LYS A 1 171 ? 16.494 -3.280 -17.699 1.00 47.97 171 LYS A N 1
ATOM 1354 C CA . LYS A 1 171 ? 15.666 -3.327 -18.920 1.00 47.97 171 LYS A CA 1
ATOM 1355 C C . LYS A 1 171 ? 15.241 -4.748 -19.330 1.00 47.97 171 LYS A C 1
ATOM 1357 O O . LYS A 1 171 ? 14.302 -4.879 -20.108 1.00 47.97 171 LYS A O 1
ATOM 1362 N N . ASP A 1 172 ? 15.870 -5.780 -18.768 1.00 47.47 172 ASP A N 1
ATOM 1363 C CA . ASP A 1 172 ? 15.681 -7.186 -19.150 1.00 47.47 172 ASP A CA 1
ATOM 1364 C C . ASP A 1 172 ? 14.518 -7.914 -18.452 1.00 47.47 172 ASP A C 1
ATOM 1366 O O . ASP A 1 172 ? 14.232 -9.059 -18.790 1.00 47.47 172 ASP A O 1
ATOM 1370 N N . VAL A 1 173 ? 13.813 -7.301 -17.490 1.00 54.78 173 VAL A N 1
ATOM 1371 C CA . VAL A 1 173 ? 12.774 -8.019 -16.705 1.00 54.78 173 VAL A CA 1
ATOM 1372 C C . VAL A 1 173 ? 11.340 -7.736 -17.166 1.00 54.78 173 VAL A C 1
ATOM 1374 O O . VAL A 1 173 ? 10.388 -8.276 -16.605 1.00 54.78 173 VAL A O 1
ATOM 1377 N N . GLY A 1 174 ? 11.145 -6.894 -18.186 1.00 54.59 174 GLY A N 1
ATOM 1378 C CA . GLY A 1 174 ? 9.803 -6.623 -18.715 1.00 54.59 174 GLY A CA 1
ATOM 1379 C C . GLY A 1 174 ? 8.876 -5.855 -17.762 1.00 54.59 174 GLY A C 1
ATOM 1380 O O . GLY A 1 174 ? 7.669 -5.824 -17.971 1.00 54.59 174 GLY A O 1
ATOM 1381 N N . MET A 1 175 ? 9.413 -5.235 -16.708 1.00 55.78 175 MET A N 1
ATOM 1382 C CA . MET A 1 175 ? 8.679 -4.406 -15.736 1.00 55.78 175 MET A CA 1
ATOM 1383 C C . MET A 1 175 ? 9.043 -2.923 -15.901 1.00 55.78 175 MET A C 1
ATOM 1385 O O . MET A 1 175 ? 9.321 -2.216 -14.942 1.00 55.78 175 MET A O 1
ATOM 1389 N N . SER A 1 176 ? 9.115 -2.458 -17.147 1.00 66.44 176 SER A N 1
ATOM 1390 C CA . SER A 1 176 ? 9.648 -1.136 -17.501 1.00 66.44 176 SER A CA 1
ATOM 1391 C C . SER A 1 176 ? 8.655 0.019 -17.339 1.00 66.44 176 SER A C 1
ATOM 1393 O O . SER A 1 176 ? 9.035 1.171 -17.535 1.00 66.44 176 SER A O 1
ATOM 1395 N N . ASN A 1 177 ? 7.390 -0.270 -17.020 1.00 75.12 177 ASN A N 1
ATOM 1396 C CA . ASN A 1 177 ? 6.354 0.735 -16.796 1.00 75.12 177 ASN A CA 1
ATOM 1397 C C . ASN A 1 177 ? 5.496 0.367 -15.569 1.00 75.12 177 ASN A C 1
ATOM 1399 O O . ASN A 1 177 ? 5.323 -0.826 -15.292 1.00 75.12 177 ASN A O 1
ATOM 1403 N N . PRO A 1 178 ? 4.934 1.358 -14.850 1.00 74.44 178 PRO A N 1
ATOM 1404 C CA . PRO A 1 178 ? 4.201 1.132 -13.602 1.00 74.44 178 PRO A CA 1
ATOM 1405 C C . PRO A 1 178 ? 3.036 0.156 -13.749 1.00 74.44 178 PRO A C 1
ATOM 1407 O O . PRO A 1 178 ? 2.857 -0.714 -12.901 1.00 74.44 178 PRO A O 1
ATOM 1410 N N . ALA A 1 179 ? 2.276 0.229 -14.845 1.00 81.44 179 ALA A N 1
ATOM 1411 C CA . ALA A 1 179 ? 1.153 -0.675 -15.079 1.00 81.44 179 ALA A CA 1
ATOM 1412 C C . ALA A 1 179 ? 1.610 -2.137 -15.243 1.00 81.44 179 ALA A C 1
ATOM 1414 O O . ALA A 1 179 ? 0.956 -3.056 -14.751 1.00 81.44 179 ALA A O 1
ATOM 1415 N N . ALA A 1 180 ? 2.752 -2.382 -15.890 1.00 80.94 180 ALA A N 1
ATOM 1416 C CA . ALA A 1 180 ? 3.346 -3.712 -15.981 1.00 80.94 180 ALA A CA 1
ATOM 1417 C C . ALA A 1 180 ? 3.819 -4.215 -14.612 1.00 80.94 180 ALA A C 1
ATOM 1419 O O . ALA A 1 180 ? 3.521 -5.356 -14.260 1.00 80.94 180 ALA A O 1
ATOM 1420 N N . THR A 1 181 ? 4.490 -3.369 -13.830 1.00 81.88 181 THR A N 1
ATOM 1421 C CA . THR A 1 181 ? 4.946 -3.700 -12.471 1.00 81.88 181 THR A CA 1
ATOM 1422 C C . THR A 1 181 ? 3.768 -4.050 -11.563 1.00 81.88 181 THR A C 1
ATOM 1424 O O . THR A 1 181 ? 3.749 -5.131 -10.977 1.00 81.88 181 THR A O 1
ATOM 1427 N N . LEU A 1 182 ? 2.735 -3.204 -11.518 1.00 85.25 182 LEU A N 1
ATOM 1428 C CA . LEU A 1 182 ? 1.510 -3.464 -10.759 1.00 85.25 182 LEU A CA 1
ATOM 1429 C C . LEU A 1 182 ? 0.829 -4.757 -11.195 1.00 85.25 182 LEU A C 1
ATOM 1431 O O . LEU A 1 182 ? 0.471 -5.567 -10.351 1.00 85.25 182 LEU A O 1
ATOM 1435 N N . PHE A 1 183 ? 0.685 -4.989 -12.499 1.00 88.44 183 PHE A N 1
ATOM 1436 C CA . PHE A 1 183 ? 0.038 -6.201 -12.992 1.00 88.44 183 PHE A CA 1
ATOM 1437 C C . PHE A 1 183 ? 0.726 -7.484 -12.498 1.00 88.44 183 PHE A C 1
ATOM 1439 O O . PHE A 1 183 ? 0.053 -8.469 -12.207 1.00 88.44 183 PHE A O 1
ATOM 1446 N N . TRP A 1 184 ? 2.059 -7.491 -12.417 1.00 85.50 184 TRP A N 1
ATOM 1447 C CA . TRP A 1 184 ? 2.820 -8.676 -12.021 1.00 85.50 184 TRP A CA 1
ATOM 1448 C C . TRP A 1 184 ? 2.951 -8.833 -10.501 1.00 85.50 184 TRP A C 1
ATOM 1450 O O . TRP A 1 184 ? 2.913 -9.965 -10.012 1.00 85.50 184 TRP A O 1
ATOM 1460 N N . LEU A 1 185 ? 3.091 -7.731 -9.757 1.00 85.06 185 LEU A N 1
ATOM 1461 C CA . LEU A 1 185 ? 3.319 -7.753 -8.308 1.00 85.06 185 LEU A CA 1
ATOM 1462 C C . LEU A 1 185 ? 2.017 -7.730 -7.494 1.00 85.06 185 LEU A C 1
ATOM 1464 O O . LEU A 1 185 ? 1.923 -8.442 -6.492 1.00 85.06 185 LEU A O 1
ATOM 1468 N N . ALA A 1 186 ? 1.007 -6.960 -7.916 1.00 88.19 186 ALA A N 1
ATOM 1469 C CA . ALA A 1 186 ? -0.216 -6.745 -7.140 1.00 88.19 186 ALA A CA 1
ATOM 1470 C C . ALA A 1 186 ? -0.997 -8.033 -6.816 1.00 88.19 186 ALA A C 1
ATOM 1472 O O . ALA A 1 186 ? -1.490 -8.124 -5.696 1.00 88.19 186 ALA A O 1
ATOM 1473 N N . PRO A 1 187 ? -1.071 -9.067 -7.682 1.00 91.56 187 PRO A N 1
ATOM 1474 C CA . PRO A 1 187 ? -1.696 -10.340 -7.313 1.00 91.56 187 PRO A CA 1
ATOM 1475 C C . PRO A 1 187 ? -0.989 -11.044 -6.155 1.00 91.56 187 PRO A C 1
ATOM 1477 O O . PRO A 1 187 ? -1.640 -11.545 -5.245 1.00 91.56 187 PRO A O 1
ATOM 1480 N N . VAL A 1 188 ? 0.348 -11.061 -6.156 1.00 89.12 188 VAL A N 1
ATOM 1481 C CA . VAL A 1 188 ? 1.128 -11.709 -5.091 1.00 89.12 188 VAL A CA 1
ATOM 1482 C C . VAL A 1 188 ? 0.982 -10.934 -3.784 1.00 89.12 188 VAL A C 1
ATOM 1484 O O . VAL A 1 188 ? 0.751 -11.539 -2.739 1.00 89.12 188 VAL A O 1
ATOM 1487 N N . MET A 1 189 ? 1.058 -9.601 -3.855 1.00 89.75 189 MET A N 1
ATOM 1488 C CA . MET A 1 189 ? 0.815 -8.713 -2.714 1.00 89.75 189 MET A CA 1
ATOM 1489 C C . MET A 1 189 ? -0.614 -8.862 -2.180 1.00 89.75 189 MET A C 1
ATOM 1491 O O . MET A 1 189 ? -0.825 -8.920 -0.975 1.00 89.75 189 MET A O 1
ATOM 1495 N N . GLY A 1 190 ? -1.598 -8.959 -3.074 1.00 91.25 190 GLY A N 1
ATOM 1496 C CA . GLY A 1 190 ? -3.004 -9.149 -2.739 1.00 91.25 190 GLY A CA 1
ATOM 1497 C C . GLY A 1 190 ? -3.261 -10.494 -2.071 1.00 91.25 190 GLY A C 1
ATOM 1498 O O . GLY A 1 190 ? -4.007 -10.547 -1.102 1.00 91.25 190 GLY A O 1
ATOM 1499 N N . VAL A 1 191 ? -2.612 -11.572 -2.520 1.00 92.81 191 VAL A N 1
ATOM 1500 C CA . VAL A 1 191 ? -2.718 -12.895 -1.884 1.00 92.81 191 VAL A CA 1
ATOM 1501 C C . VAL A 1 191 ? -2.046 -12.912 -0.509 1.00 92.81 191 VAL A C 1
ATOM 1503 O O . VAL A 1 191 ? -2.645 -13.404 0.446 1.00 92.81 191 VAL A O 1
ATOM 1506 N N . SER A 1 192 ? -0.839 -12.358 -0.366 1.00 88.19 192 SER A N 1
ATOM 1507 C CA . SER A 1 192 ? -0.156 -12.310 0.936 1.00 88.19 192 SER A CA 1
ATOM 1508 C C . SER A 1 192 ? -0.918 -11.450 1.954 1.00 88.19 192 SER A C 1
ATOM 1510 O O . SER A 1 192 ? -1.085 -11.854 3.111 1.00 88.19 192 SER A O 1
ATOM 1512 N N . LEU A 1 193 ? -1.469 -10.314 1.515 1.00 89.62 193 LEU A N 1
ATOM 1513 C CA . LEU A 1 193 ? -2.361 -9.479 2.319 1.00 89.62 193 LEU A CA 1
ATOM 1514 C C . LEU A 1 193 ? -3.687 -10.171 2.620 1.00 89.62 193 LEU A C 1
ATOM 1516 O O . LEU A 1 193 ? -4.140 -10.080 3.754 1.00 89.62 193 LEU A O 1
ATOM 1520 N N . ALA A 1 194 ? -4.279 -10.903 1.673 1.00 92.62 194 ALA A N 1
ATOM 1521 C CA . ALA A 1 194 ? -5.521 -11.638 1.900 1.00 92.62 194 ALA A CA 1
ATOM 1522 C C . ALA A 1 194 ? -5.354 -12.700 2.991 1.00 92.62 194 ALA A C 1
ATOM 1524 O O . ALA A 1 194 ? -6.203 -12.795 3.872 1.00 92.62 194 ALA A O 1
ATOM 1525 N N . ILE A 1 195 ? -4.244 -13.447 2.980 1.00 90.88 195 ILE A N 1
ATOM 1526 C CA . ILE A 1 195 ? -3.919 -14.422 4.033 1.00 90.88 195 ILE A CA 1
ATOM 1527 C C . ILE A 1 195 ? -3.798 -13.712 5.385 1.00 90.88 195 ILE A C 1
ATOM 1529 O O . ILE A 1 195 ? -4.444 -14.100 6.358 1.00 90.88 195 ILE A O 1
ATOM 1533 N N . THR A 1 196 ? -3.018 -12.632 5.437 1.00 85.75 196 THR A N 1
ATOM 1534 C CA . THR A 1 196 ? -2.806 -11.861 6.671 1.00 85.75 196 THR A CA 1
ATOM 1535 C C . THR A 1 196 ? -4.116 -11.247 7.180 1.00 85.75 196 THR A C 1
ATOM 1537 O O . THR A 1 196 ? -4.431 -11.337 8.362 1.00 85.75 196 THR A O 1
ATOM 1540 N N . SER A 1 197 ? -4.926 -10.680 6.287 1.00 90.50 197 SER A N 1
ATOM 1541 C CA . SER A 1 197 ? -6.234 -10.093 6.583 1.00 90.50 197 SER A CA 1
ATOM 1542 C C . SER A 1 197 ? -7.232 -11.146 7.058 1.00 90.50 197 SER A C 1
ATOM 1544 O O . SER A 1 197 ? -7.949 -10.906 8.025 1.00 90.50 197 SER A O 1
ATOM 1546 N N . ALA A 1 198 ? -7.269 -12.327 6.442 1.00 90.44 198 ALA A N 1
ATOM 1547 C CA . ALA A 1 198 ? -8.159 -13.401 6.866 1.00 90.44 198 ALA A CA 1
ATOM 1548 C C . ALA A 1 198 ? -7.866 -13.845 8.306 1.00 90.44 198 ALA A C 1
ATOM 1550 O O . ALA A 1 198 ? -8.804 -14.060 9.072 1.00 90.44 198 ALA A O 1
ATOM 1551 N N . ILE A 1 199 ? -6.585 -13.916 8.684 1.00 88.19 199 ILE A N 1
ATOM 1552 C CA . ILE A 1 199 ? -6.146 -14.278 10.038 1.00 88.19 199 ILE A CA 1
ATOM 1553 C C . ILE A 1 199 ? -6.425 -13.145 11.037 1.00 88.19 199 ILE A C 1
ATOM 1555 O O . ILE A 1 199 ? -6.944 -13.396 12.122 1.00 88.19 199 ILE A O 1
ATOM 1559 N N . VAL A 1 200 ? -6.086 -11.902 10.682 1.00 85.25 200 VAL A N 1
ATOM 1560 C CA . VAL A 1 200 ? -6.100 -10.761 11.613 1.00 85.25 200 VAL A CA 1
ATOM 1561 C C . VAL A 1 200 ? -7.466 -10.079 11.696 1.00 85.25 200 VAL A C 1
ATOM 1563 O O . VAL A 1 200 ? -7.975 -9.849 12.792 1.00 85.25 200 VAL A O 1
ATOM 1566 N N . ASP A 1 201 ? -8.070 -9.741 10.555 1.00 86.44 201 ASP A N 1
ATOM 1567 C CA . ASP A 1 201 ? -9.375 -9.071 10.518 1.00 86.44 201 ASP A CA 1
ATOM 1568 C C . ASP A 1 201 ? -10.531 -10.064 10.688 1.00 86.44 201 ASP A C 1
ATOM 1570 O O . ASP A 1 201 ? -11.603 -9.678 11.152 1.00 86.44 201 ASP A O 1
ATOM 1574 N N . GLY A 1 202 ? -10.316 -11.341 10.348 1.00 88.69 202 GLY A N 1
ATOM 1575 C CA . GLY A 1 202 ? -11.328 -12.388 10.434 1.00 88.69 202 GLY A CA 1
ATOM 1576 C C . GLY A 1 202 ? -12.478 -12.119 9.471 1.00 88.69 202 GLY A C 1
ATOM 1577 O O . GLY A 1 202 ? -13.487 -11.534 9.852 1.00 88.69 202 GLY A O 1
ATOM 1578 N N . TRP A 1 203 ? -12.366 -12.572 8.222 1.00 91.31 203 TRP A N 1
ATOM 1579 C CA . TRP A 1 203 ? -13.334 -12.241 7.163 1.00 91.31 203 TRP A CA 1
ATOM 1580 C C . TRP A 1 203 ? -14.788 -12.572 7.517 1.00 91.31 203 TRP A C 1
ATOM 1582 O O . TRP A 1 203 ? -15.688 -11.825 7.149 1.00 91.31 203 TRP A O 1
ATOM 1592 N N . ALA A 1 204 ? -15.030 -13.622 8.305 1.00 89.75 204 ALA A N 1
ATOM 1593 C CA . ALA A 1 204 ? -16.365 -13.907 8.824 1.00 89.75 204 ALA A CA 1
ATOM 1594 C C . ALA A 1 204 ? -16.941 -12.729 9.635 1.00 89.75 204 ALA A C 1
ATOM 1596 O O . ALA A 1 204 ? -18.111 -12.400 9.485 1.00 89.75 204 ALA A O 1
ATOM 1597 N N . LYS A 1 205 ? -16.134 -12.046 10.453 1.00 89.06 205 LYS A N 1
ATOM 1598 C CA . LYS A 1 205 ? -16.553 -10.845 11.193 1.00 89.06 205 LYS A CA 1
ATOM 1599 C C . LYS A 1 205 ? -16.784 -9.660 10.258 1.00 89.06 205 LYS A C 1
ATOM 1601 O O . LYS A 1 205 ? -17.713 -8.894 10.484 1.00 89.06 205 LYS A O 1
ATOM 1606 N N . VAL A 1 206 ? -15.973 -9.533 9.206 1.00 90.56 206 VAL A N 1
ATOM 1607 C CA . VAL A 1 206 ? -16.120 -8.483 8.185 1.00 90.56 206 VAL A CA 1
ATOM 1608 C C . VAL A 1 206 ? -17.459 -8.622 7.467 1.00 90.56 206 VAL A C 1
ATOM 1610 O O . VAL A 1 206 ? -18.242 -7.678 7.459 1.00 90.56 206 VAL A O 1
ATOM 1613 N N . PHE A 1 207 ? -17.758 -9.798 6.916 1.00 90.31 207 PHE A N 1
ATOM 1614 C CA . PHE A 1 207 ? -18.973 -10.014 6.129 1.00 90.31 207 PHE A CA 1
ATOM 1615 C C . PHE A 1 207 ? -20.250 -10.101 6.974 1.00 90.31 207 PHE A C 1
ATOM 1617 O O . PHE A 1 207 ? -21.317 -9.780 6.470 1.00 90.31 207 PHE A O 1
ATOM 1624 N N . ASN A 1 208 ? -20.154 -10.461 8.259 1.00 90.75 208 ASN A N 1
ATOM 1625 C CA . ASN A 1 208 ? -21.288 -10.404 9.193 1.00 90.75 208 ASN A CA 1
ATOM 1626 C C . ASN A 1 208 ? -21.454 -9.029 9.870 1.00 90.75 208 ASN A C 1
ATOM 1628 O O . ASN A 1 208 ? -22.273 -8.881 10.776 1.00 90.75 208 ASN A O 1
ATOM 1632 N N . SER A 1 209 ? -20.662 -8.025 9.485 1.00 90.88 209 SER A N 1
ATOM 1633 C CA . SER A 1 209 ? -20.765 -6.686 10.063 1.00 90.88 209 SER A CA 1
ATOM 1634 C C . SER A 1 209 ? -21.963 -5.902 9.500 1.00 90.88 209 SER A C 1
ATOM 1636 O O . SER A 1 209 ? -22.427 -6.187 8.391 1.00 90.88 209 SER A O 1
ATOM 1638 N N . PRO A 1 210 ? -22.431 -4.848 10.199 1.00 90.38 210 PRO A N 1
ATOM 1639 C CA . PRO A 1 210 ? -23.514 -3.987 9.712 1.00 90.38 210 PRO A CA 1
ATOM 1640 C C . PRO A 1 210 ? -23.239 -3.351 8.340 1.00 90.38 210 PRO A C 1
ATOM 1642 O O . PRO A 1 210 ? -24.170 -2.977 7.636 1.00 90.38 210 PRO A O 1
ATOM 1645 N N . PHE A 1 211 ? -21.969 -3.258 7.933 1.00 90.31 211 PHE A N 1
ATOM 1646 C CA . PHE A 1 211 ? -21.553 -2.707 6.641 1.00 90.31 211 PHE A CA 1
ATOM 1647 C C . PHE A 1 211 ? -22.016 -3.546 5.439 1.00 90.31 211 PHE A C 1
ATOM 1649 O O . PHE A 1 211 ? -22.132 -3.010 4.337 1.00 90.31 211 PHE A O 1
ATOM 1656 N N . PHE A 1 212 ? -22.310 -4.834 5.650 1.00 92.19 212 PHE A N 1
ATOM 1657 C CA . PHE A 1 212 ? -22.774 -5.768 4.618 1.00 92.19 212 PHE A CA 1
ATOM 1658 C C . PHE A 1 212 ? -24.178 -6.334 4.902 1.00 92.19 212 PHE A C 1
ATOM 1660 O O . PHE A 1 212 ? -24.602 -7.292 4.262 1.00 92.19 212 PHE A O 1
ATOM 1667 N N . ALA A 1 213 ? -24.918 -5.752 5.854 1.00 90.56 213 ALA A N 1
ATOM 1668 C CA . ALA A 1 213 ? -26.213 -6.281 6.292 1.00 90.56 213 ALA A CA 1
ATOM 1669 C C . ALA A 1 213 ? -27.346 -6.054 5.277 1.00 90.56 213 ALA A C 1
ATOM 1671 O O . ALA A 1 213 ? -28.254 -6.875 5.161 1.00 90.56 213 ALA A O 1
ATOM 1672 N N . THR A 1 214 ? -27.300 -4.947 4.532 1.00 94.44 214 THR A N 1
ATOM 1673 C CA . THR A 1 214 ? -28.287 -4.621 3.492 1.00 94.44 214 THR A CA 1
ATOM 1674 C C . THR A 1 214 ? -27.607 -4.386 2.141 1.00 94.44 214 THR A C 1
ATOM 1676 O O . THR A 1 214 ? -26.431 -4.002 2.106 1.00 94.44 214 THR A O 1
ATOM 1679 N N . PRO A 1 215 ? -28.315 -4.569 1.009 1.00 92.62 215 PRO A N 1
ATOM 1680 C CA . PRO A 1 215 ? -27.757 -4.294 -0.316 1.00 92.62 215 PRO A CA 1
ATOM 1681 C C . PRO A 1 215 ? -27.278 -2.845 -0.482 1.00 92.62 215 PRO A C 1
ATOM 1683 O O . PRO A 1 215 ? -26.236 -2.609 -1.086 1.00 92.62 215 PRO A O 1
ATOM 1686 N N . GLU A 1 216 ? -27.995 -1.880 0.100 1.00 92.81 216 GLU A N 1
ATOM 1687 C CA . GLU A 1 216 ? -27.629 -0.460 0.056 1.00 92.81 216 GLU A CA 1
ATOM 1688 C C . GLU A 1 216 ? -26.330 -0.179 0.825 1.00 92.81 216 GLU A C 1
ATOM 1690 O O . GLU A 1 216 ? -25.401 0.426 0.286 1.00 92.81 216 GLU A O 1
ATOM 1695 N N . GLN A 1 217 ? -26.223 -0.671 2.065 1.00 90.69 217 GLN A N 1
ATOM 1696 C CA . GLN A 1 217 ? -25.004 -0.532 2.870 1.00 90.69 217 GLN A CA 1
ATOM 1697 C C . GLN A 1 217 ? -23.826 -1.259 2.229 1.00 90.69 217 GLN A C 1
ATOM 1699 O O . GLN A 1 217 ? -22.715 -0.732 2.216 1.00 90.69 217 GLN A O 1
ATOM 1704 N N . THR A 1 218 ? -24.077 -2.424 1.633 1.00 92.88 218 THR A N 1
ATOM 1705 C CA . THR A 1 218 ? -23.068 -3.178 0.888 1.00 92.88 218 THR A CA 1
ATOM 1706 C C . THR A 1 218 ? -22.560 -2.369 -0.296 1.00 92.88 218 THR A C 1
ATOM 1708 O O . THR A 1 218 ? -21.352 -2.211 -0.447 1.00 92.88 218 THR A O 1
ATOM 1711 N N . LEU A 1 219 ? -23.452 -1.799 -1.112 1.00 94.38 219 LEU A N 1
ATOM 1712 C CA . LEU A 1 219 ? -23.069 -0.986 -2.265 1.00 94.38 219 LEU A CA 1
ATOM 1713 C C . LEU A 1 219 ? -22.267 0.250 -1.841 1.00 94.38 219 LEU A C 1
ATOM 1715 O O . LEU A 1 219 ? -21.227 0.546 -2.431 1.00 94.38 219 LEU A O 1
ATOM 1719 N N . LYS A 1 220 ? -22.708 0.934 -0.780 1.00 92.69 220 LYS A N 1
ATOM 1720 C CA . LYS A 1 220 ? -21.996 2.074 -0.193 1.00 92.69 220 LYS A CA 1
ATOM 1721 C C . LYS A 1 220 ? -20.605 1.672 0.307 1.00 92.69 220 LYS A C 1
ATOM 1723 O O . LYS A 1 220 ? -19.627 2.349 -0.000 1.00 92.69 220 LYS A O 1
ATOM 1728 N N . THR A 1 221 ? -20.501 0.550 1.019 1.00 93.25 221 THR A N 1
ATOM 1729 C CA . THR A 1 221 ? -19.225 0.008 1.505 1.00 93.25 221 THR A CA 1
ATOM 1730 C C . THR A 1 221 ? -18.304 -0.337 0.345 1.00 93.25 221 THR A C 1
ATOM 1732 O O . THR A 1 221 ? -17.153 0.080 0.345 1.00 93.25 221 THR A O 1
ATOM 1735 N N . LEU A 1 222 ? -18.801 -1.030 -0.681 1.00 93.50 222 LEU A N 1
ATOM 1736 C CA . LEU A 1 222 ? -18.022 -1.360 -1.873 1.00 93.50 222 LEU A CA 1
ATOM 1737 C C . LEU A 1 222 ? -17.522 -0.098 -2.581 1.00 93.50 222 LEU A C 1
ATOM 1739 O O . LEU A 1 222 ? -16.353 -0.032 -2.942 1.00 93.50 222 LEU A O 1
ATOM 1743 N N . PHE A 1 223 ? -18.344 0.940 -2.716 1.00 93.75 223 PHE A N 1
ATOM 1744 C CA . PHE A 1 223 ? -17.898 2.207 -3.295 1.00 93.75 223 PHE A CA 1
ATOM 1745 C C . PHE A 1 223 ? -16.708 2.815 -2.526 1.00 93.75 223 PHE A C 1
ATOM 1747 O O . PHE A 1 223 ? -15.698 3.193 -3.132 1.00 93.75 223 PHE A O 1
ATOM 1754 N N . PHE A 1 224 ? -16.785 2.856 -1.193 1.00 91.94 224 PHE A N 1
ATOM 1755 C CA . PHE A 1 224 ? -15.693 3.360 -0.355 1.00 91.94 224 PHE A CA 1
ATOM 1756 C C . PHE A 1 224 ? -14.479 2.427 -0.308 1.00 91.94 224 PHE A C 1
ATOM 1758 O O . PHE A 1 224 ? -13.370 2.919 -0.172 1.00 91.94 224 PHE A O 1
ATOM 1765 N N . LEU A 1 225 ? -14.650 1.116 -0.495 1.00 93.31 225 LEU A N 1
ATOM 1766 C CA . LEU A 1 225 ? -13.540 0.167 -0.619 1.00 93.31 225 LEU A CA 1
ATOM 1767 C C . LEU A 1 225 ? -12.819 0.264 -1.972 1.00 93.31 225 LEU A C 1
ATOM 1769 O O . LEU A 1 225 ? -11.623 0.007 -2.048 1.00 93.31 225 LEU A O 1
ATOM 1773 N N . PHE A 1 226 ? -13.526 0.594 -3.056 1.00 93.19 226 PHE A N 1
ATOM 1774 C CA . PHE A 1 226 ? -12.959 0.578 -4.408 1.00 93.19 226 PHE A CA 1
ATOM 1775 C C . PHE A 1 226 ? -12.341 1.919 -4.809 1.00 93.19 226 PHE A C 1
ATOM 1777 O O . PHE A 1 226 ? -11.247 1.947 -5.377 1.00 93.19 226 PHE A O 1
ATOM 1784 N N . SER A 1 227 ? -13.013 3.032 -4.504 1.00 90.44 227 SER A N 1
ATOM 1785 C CA . SER A 1 227 ? -12.565 4.382 -4.882 1.00 90.44 227 SER A CA 1
ATOM 1786 C C . SER A 1 227 ? -11.121 4.741 -4.472 1.00 90.44 227 SER A C 1
ATOM 1788 O O . SER A 1 227 ? -10.406 5.299 -5.307 1.00 90.44 227 SER A O 1
ATOM 1790 N N . PRO A 1 228 ? -10.604 4.380 -3.284 1.00 88.81 228 PRO A N 1
ATOM 1791 C CA . PRO A 1 228 ? -9.235 4.703 -2.891 1.00 88.81 228 PRO A CA 1
ATOM 1792 C C . PRO A 1 228 ? -8.219 3.785 -3.569 1.00 88.81 228 PRO A C 1
ATOM 1794 O O . PRO A 1 228 ? -7.091 4.207 -3.801 1.00 88.81 228 PRO A O 1
ATOM 1797 N N . GLY A 1 229 ? -8.614 2.567 -3.956 1.00 89.69 229 GLY A N 1
ATOM 1798 C CA . GLY A 1 229 ? -7.808 1.701 -4.816 1.00 89.69 229 GLY A CA 1
ATOM 1799 C C . GLY A 1 229 ? -7.550 2.336 -6.186 1.00 89.69 229 GLY A C 1
ATOM 1800 O O . GLY A 1 229 ? -6.443 2.237 -6.713 1.00 89.69 229 GLY A O 1
ATOM 1801 N N . VAL A 1 230 ? -8.533 3.067 -6.730 1.00 90.81 230 VAL A N 1
ATOM 1802 C CA . VAL A 1 230 ? -8.358 3.871 -7.954 1.00 90.81 230 VAL A CA 1
ATOM 1803 C C . VAL A 1 230 ? -7.398 5.037 -7.707 1.00 90.81 230 VAL A C 1
ATOM 1805 O O . VAL A 1 230 ? -6.493 5.261 -8.505 1.00 90.81 230 VAL A O 1
ATOM 1808 N N . LEU A 1 231 ? -7.542 5.757 -6.588 1.00 86.50 231 LEU A N 1
ATOM 1809 C CA . LEU A 1 231 ? -6.630 6.854 -6.234 1.00 86.50 231 LEU A CA 1
ATOM 1810 C C . LEU A 1 231 ? -5.188 6.366 -6.044 1.00 86.50 231 LEU A C 1
ATOM 1812 O O . LEU A 1 231 ? -4.260 6.998 -6.544 1.00 86.50 231 LEU A O 1
ATOM 1816 N N . ALA A 1 232 ? -5.000 5.222 -5.383 1.00 85.56 232 ALA A N 1
ATOM 1817 C CA . ALA A 1 232 ? -3.700 4.581 -5.219 1.00 85.56 232 ALA A CA 1
ATOM 1818 C C . ALA A 1 232 ? -3.106 4.154 -6.569 1.00 85.56 232 ALA A C 1
ATOM 1820 O O . ALA A 1 232 ? -1.914 4.333 -6.805 1.00 85.56 232 ALA A O 1
ATOM 1821 N N . PHE A 1 233 ? -3.929 3.647 -7.492 1.00 87.50 233 PHE A N 1
ATOM 1822 C CA . PHE A 1 233 ? -3.493 3.362 -8.858 1.00 87.50 233 PHE A CA 1
ATOM 1823 C C . PHE A 1 233 ? -3.016 4.627 -9.589 1.00 87.50 233 PHE A C 1
ATOM 1825 O O . PHE A 1 233 ? -1.929 4.624 -10.165 1.00 87.50 233 PHE A O 1
ATOM 1832 N N . CYS A 1 234 ? -3.786 5.719 -9.527 1.00 84.69 234 CYS A N 1
ATOM 1833 C CA . CYS A 1 234 ? -3.410 7.005 -10.121 1.00 84.69 234 CYS A CA 1
ATOM 1834 C C . CYS A 1 234 ? -2.108 7.554 -9.527 1.00 84.69 234 CYS A C 1
ATOM 1836 O O . CYS A 1 234 ? -1.243 7.997 -10.280 1.00 84.69 234 CYS A O 1
ATOM 1838 N N . MET A 1 235 ? -1.945 7.465 -8.203 1.00 82.94 235 MET A N 1
ATOM 1839 C CA . MET A 1 235 ? -0.722 7.864 -7.507 1.00 82.94 235 MET A CA 1
ATOM 1840 C C . MET A 1 235 ? 0.500 7.118 -8.059 1.00 82.94 235 MET A C 1
ATOM 1842 O O . MET A 1 235 ? 1.475 7.758 -8.446 1.00 82.94 235 MET A O 1
ATOM 1846 N N . VAL A 1 236 ? 0.432 5.785 -8.169 1.00 78.44 236 VAL A N 1
ATOM 1847 C CA . VAL A 1 236 ? 1.556 4.983 -8.685 1.00 78.44 236 VAL A CA 1
ATOM 1848 C C . VAL A 1 236 ? 1.811 5.248 -10.171 1.00 78.44 236 VAL A C 1
ATOM 1850 O O . VAL A 1 236 ? 2.960 5.269 -10.601 1.00 78.44 236 VAL A O 1
ATOM 1853 N N . LEU A 1 237 ? 0.774 5.493 -10.979 1.00 77.50 237 LEU A N 1
ATOM 1854 C CA . LEU A 1 237 ? 0.974 5.894 -12.375 1.00 77.50 237 LEU A CA 1
ATOM 1855 C C . LEU A 1 237 ? 1.679 7.247 -12.507 1.00 77.50 237 LEU A C 1
ATOM 1857 O O . LEU A 1 237 ? 2.442 7.416 -13.450 1.00 77.50 237 LEU A O 1
ATOM 1861 N N . SER A 1 238 ? 1.432 8.191 -11.594 1.00 70.69 238 SER A N 1
ATOM 1862 C CA . SER A 1 238 ? 2.092 9.504 -11.604 1.00 70.69 238 SER A CA 1
ATOM 1863 C C . SER A 1 238 ? 3.526 9.499 -11.062 1.00 70.69 238 SER A C 1
ATOM 1865 O O . SER A 1 238 ? 4.205 10.518 -11.153 1.00 70.69 238 SER A O 1
ATOM 1867 N N . GLU A 1 239 ? 3.989 8.384 -10.488 1.00 64.38 239 GLU A N 1
ATOM 1868 C CA . GLU A 1 239 ? 5.351 8.236 -9.950 1.00 64.38 239 GLU A CA 1
ATOM 1869 C C . GLU A 1 239 ? 6.410 8.059 -11.059 1.00 64.38 239 GLU A C 1
ATOM 1871 O O . GLU A 1 239 ? 7.602 8.257 -10.816 1.00 64.38 239 GLU A O 1
ATOM 1876 N N . PHE A 1 240 ? 5.978 7.739 -12.285 1.00 57.31 240 PHE A N 1
ATOM 1877 C CA . PHE A 1 240 ? 6.822 7.457 -13.452 1.00 57.31 240 PHE A CA 1
ATOM 1878 C C . PHE A 1 240 ? 6.516 8.398 -14.623 1.00 57.31 240 PHE A C 1
ATOM 1880 O O . PHE A 1 240 ? 7.448 8.632 -15.429 1.00 57.31 240 PHE A O 1
#

pLDDT: mean 75.48, std 13.99, range [44.44, 95.06]

Sequence (240 aa):
MDDLEHAVHIASLAEKKRLWWRNALINCLFFFATLISVYNKWMFSPEHYGFPSPLFVTTIHMWVQFLLAAMLRYTMPDRFRPAQSPSRGDYLRKAVPTGIATGLDIGLSNLSLKLITLSFYIGVIVLICIGVLLMVATETHFVLSGFLLVTSASALGGLRWSLTQLLLRSKDVGMSNPAATLFWLAPVMGVSLAITSAIVDGWAKVFNSPFFATPEQTLKTLFFLFSPGVLAFCMVLSEF

Secondary structure (DSSP, 8-state):
------------HHHHHHHHHHHHHHHHHHHHHHHHHHHHHHHH-TTTT----HHHHHHHHHHHHHHHHHHHHHH-HHHHS-SSPPPHHHIIIIIHHHHHHHHHHHHHHHHHHHHS-HHHHHHHHHHHHHHHHHHHHS-SS--HHHHHHHHHHHHHHHHHHHHHHHHHH-GGGS--SHHHHHHHHHHHHHHHHHHHHHHHT-HHHHHTSGGGSSHHHHHHHHHHHHHHHHHHHHHHHTT-

Organism: Trametes pubescens (NCBI:txid154538)

Radius of gyration: 22.45 Å; chains: 1; bounding box: 70×54×52 Å

InterPro domains:
  IPR050186 Triose Phosphate/Phosphate Translocator [PTHR11132] (29-120)